Protein AF-A0A844U789-F1 (afdb_monomer_lite)

Radius of gyration: 18.6 Å; chains: 1; bounding box: 37×57×56 Å

Secondary structure (DSSP, 8-state):
---------EEEEETTEEEEE---TTS-SS-------S-HHHHHHH---B-SS-S-TTT-----HHHHHHHH-EEE-S----SHHHHHHHHHHHT--HHHHHHHHTEEEEE--TTTSPTT-EEETTEEEETTEEESEEEEE-STT-EEEEE-GGGGGEEETTEESHHHHHHHHHHHHHHHHTT-TTHHHHHHHHHHHHHHHHHHHTT-HHHHHHHHTT-----GGG-GGGS-TTS--S--

Sequence (240 aa):
MFKVNNFELTTVRFLGKPTIVISSGGLSGGISSNIAGGNFWKGMRQGVIVAGLNHMANHVVGNSIQEMQNKYGYKNNGEVFGSQEELETYINKNIGNVRDIEKALSTDIKLATGDNLPSGYSLVDNKIIGPSGRAGGITAPNGLRSSKIFIAPSLKGDYFEHVGMAKVGIVHEMIHAFHLYKGLSNYNKYTEYAALTYTRAYLKAYGSPKGASFYFQNIRLVPGSFSWRFLPNIINTGLK

pLDDT: mean 75.78, std 25.63, range [24.69, 98.81]

Foldseek 3Di:
DDDDDDFDWDFDDDPNDTDTDRPDPPPPPFPDDDDDPDPPVVVCVQFAPAPLPDDDLPPPPDAGVVNCCPQFVKDFPLAFQPAQVSLQVCCCVAWFRQVVLCVVLVEAEEEDDQPPDDPQWGADSLFIQGSRGTHQKDWADDDQLYIYIYGRRRLQRIDGNPHRRSLLSVLLNSLLSNCSNVVDPPSVPASNLQSLVLSLVVCVVVPRNSNNVSSPVPHDDHPPVSHSVPRPPSTPSVDD

Structure (mmCIF, N/CA/C/O backbone):
data_AF-A0A844U789-F1
#
_entry.id   AF-A0A844U789-F1
#
loop_
_atom_site.group_PDB
_atom_site.id
_atom_site.type_symbol
_atom_site.label_atom_id
_atom_site.label_alt_id
_atom_site.label_comp_id
_atom_site.label_asym_id
_atom_site.label_entity_id
_atom_site.label_seq_id
_atom_site.pdbx_PDB_ins_code
_atom_site.Cartn_x
_atom_site.Cartn_y
_atom_site.Cartn_z
_atom_site.occupancy
_atom_site.B_iso_or_equiv
_atom_site.auth_seq_id
_atom_site.auth_comp_id
_atom_site.auth_asym_id
_atom_site.auth_atom_id
_atom_site.pdbx_PDB_model_num
ATOM 1 N N . MET A 1 1 ? -2.587 -37.265 25.449 1.00 32.59 1 MET A N 1
ATOM 2 C CA . MET A 1 1 ? -2.178 -36.256 26.450 1.00 32.59 1 MET A CA 1
ATOM 3 C C . MET A 1 1 ? -2.013 -34.927 25.721 1.00 32.59 1 MET A C 1
ATOM 5 O O . MET A 1 1 ? -0.999 -34.716 25.073 1.00 32.59 1 MET A O 1
ATOM 9 N N . PHE A 1 2 ? -3.056 -34.094 25.707 1.00 24.69 2 PHE A N 1
ATOM 10 C CA . PHE A 1 2 ? -3.035 -32.787 25.044 1.00 24.69 2 PHE A CA 1
ATOM 11 C C . PHE A 1 2 ? -2.494 -31.741 26.020 1.00 24.69 2 PHE A C 1
ATOM 13 O O . PHE A 1 2 ? -3.030 -31.593 27.115 1.00 24.69 2 PHE A O 1
ATOM 20 N N . LYS A 1 3 ? -1.443 -31.017 25.625 1.00 25.02 3 LYS A N 1
ATOM 21 C CA . LYS A 1 3 ? -1.003 -29.787 26.290 1.00 25.02 3 LYS A CA 1
ATOM 22 C C . LYS A 1 3 ? -1.229 -28.631 25.319 1.00 25.02 3 LYS A C 1
ATOM 24 O O . LYS A 1 3 ? -0.447 -28.410 24.402 1.00 25.02 3 LYS A O 1
ATOM 29 N N . VAL A 1 4 ? -2.350 -27.948 25.516 1.00 34.78 4 VAL A N 1
ATOM 30 C CA . VAL A 1 4 ? -2.556 -26.560 25.094 1.00 34.78 4 VAL A CA 1
ATOM 31 C C . VAL A 1 4 ? -1.876 -25.689 26.151 1.00 34.78 4 VAL A C 1
ATOM 33 O O . VAL A 1 4 ? -1.960 -26.039 27.326 1.00 34.78 4 VAL A O 1
ATOM 36 N N . ASN A 1 5 ? -1.170 -24.629 25.740 1.00 34.03 5 ASN A N 1
ATOM 37 C CA . ASN A 1 5 ? -1.130 -23.303 26.383 1.00 34.03 5 ASN A CA 1
ATOM 38 C C . ASN A 1 5 ? 0.085 -22.503 25.898 1.00 34.03 5 ASN A C 1
ATOM 40 O O . ASN A 1 5 ? 1.209 -22.977 25.992 1.00 34.03 5 ASN A O 1
ATOM 44 N N . ASN A 1 6 ? -0.175 -21.288 25.414 1.00 31.81 6 ASN A N 1
ATOM 45 C CA . ASN A 1 6 ? 0.653 -20.097 25.624 1.00 31.81 6 ASN A CA 1
ATOM 46 C C . ASN A 1 6 ? -0.212 -18.864 25.305 1.00 31.81 6 ASN A C 1
ATOM 48 O O . ASN A 1 6 ? -0.046 -18.201 24.286 1.00 31.81 6 ASN A O 1
ATOM 52 N N . PHE A 1 7 ? -1.185 -18.603 26.178 1.00 30.89 7 PHE A N 1
ATOM 53 C CA . PHE A 1 7 ? -1.814 -17.294 26.333 1.00 30.89 7 PHE A CA 1
ATOM 54 C C . PHE A 1 7 ? -1.764 -16.970 27.825 1.00 30.89 7 PHE A C 1
ATOM 56 O O . PHE A 1 7 ? -2.378 -17.679 28.618 1.00 30.89 7 PHE A O 1
ATOM 63 N N . GLU A 1 8 ? -1.029 -15.929 28.209 1.00 31.72 8 GLU A N 1
ATOM 64 C CA . GLU A 1 8 ? -1.189 -15.322 29.530 1.00 31.72 8 GLU A CA 1
ATOM 65 C C . GLU A 1 8 ? -2.190 -14.171 29.413 1.00 31.72 8 GLU A C 1
ATOM 67 O O . GLU A 1 8 ? -2.020 -13.257 28.604 1.00 31.72 8 GLU A O 1
ATOM 72 N N . LEU A 1 9 ? -3.267 -14.252 30.197 1.00 28.08 9 LEU A N 1
ATOM 73 C CA . LEU A 1 9 ? -4.178 -13.140 30.440 1.00 28.08 9 LEU A CA 1
ATOM 74 C C . LEU A 1 9 ? -3.684 -12.388 31.674 1.00 28.08 9 LEU A C 1
ATOM 76 O O . LEU A 1 9 ? -3.752 -12.918 32.784 1.00 28.08 9 LEU A O 1
ATOM 80 N N . THR A 1 10 ? -3.276 -11.135 31.503 1.00 33.81 10 THR A N 1
ATOM 81 C CA . THR A 1 10 ? -2.974 -10.261 32.640 1.00 33.81 10 THR A CA 1
ATOM 82 C C . THR A 1 10 ? -4.130 -9.291 32.841 1.00 33.81 10 THR A C 1
ATOM 84 O O . THR A 1 10 ? -4.426 -8.447 31.996 1.00 33.81 10 THR A O 1
ATOM 87 N N . THR A 1 11 ? -4.811 -9.419 33.979 1.00 29.86 11 THR A N 1
ATOM 88 C CA . THR A 1 11 ? -5.868 -8.485 34.383 1.00 29.86 11 THR A CA 1
ATOM 89 C C . THR A 1 11 ? -5.217 -7.235 34.966 1.00 29.86 11 THR A C 1
ATOM 91 O O . THR A 1 11 ? -4.567 -7.318 36.007 1.00 29.86 11 THR A O 1
ATOM 94 N N . VAL A 1 12 ? -5.407 -6.072 34.339 1.00 38.50 12 VAL A N 1
ATOM 95 C CA . VAL A 1 12 ? -4.951 -4.784 34.889 1.00 38.50 12 VAL A CA 1
ATOM 96 C C . VAL A 1 12 ? -6.175 -3.950 35.256 1.00 38.50 12 VAL A C 1
ATOM 98 O O . VAL A 1 12 ? -7.102 -3.790 34.462 1.00 38.50 12 VAL A O 1
ATOM 101 N N . ARG A 1 13 ? -6.201 -3.421 36.484 1.00 30.30 13 ARG A N 1
ATOM 102 C CA . ARG A 1 13 ? -7.267 -2.526 36.951 1.00 30.30 13 ARG A CA 1
ATOM 103 C C . ARG A 1 13 ? -6.891 -1.083 36.627 1.00 30.30 13 ARG A C 1
ATOM 105 O O . ARG A 1 13 ? -5.993 -0.535 37.255 1.00 30.30 13 ARG A O 1
ATOM 112 N N . PHE A 1 14 ? -7.611 -0.458 35.699 1.00 29.25 14 PHE A N 1
ATOM 113 C CA . PHE A 1 14 ? -7.606 0.997 35.531 1.00 29.25 14 PHE A CA 1
ATOM 114 C C . PHE A 1 14 ? -8.897 1.556 36.135 1.00 29.25 14 PHE A C 1
ATOM 116 O O . PHE A 1 14 ? -9.993 1.137 35.766 1.00 29.25 14 PHE A O 1
ATOM 123 N N . LEU A 1 15 ? -8.766 2.469 37.104 1.00 36.34 15 LEU A N 1
ATOM 124 C CA . LEU A 1 15 ? -9.888 3.150 37.772 1.00 36.34 15 LEU A CA 1
ATOM 125 C C . LEU A 1 15 ? -10.954 2.197 38.360 1.00 36.34 15 LEU A C 1
ATOM 127 O O . LEU A 1 15 ? -12.154 2.440 38.262 1.00 36.34 15 LEU A O 1
ATOM 131 N N . GLY A 1 16 ? -10.523 1.082 38.961 1.00 35.44 16 GLY A N 1
ATOM 132 C CA . GLY A 1 16 ? -11.409 0.177 39.706 1.00 35.44 16 GLY A CA 1
ATOM 133 C C . GLY A 1 16 ? -12.296 -0.750 38.865 1.00 35.44 16 GLY A C 1
ATOM 134 O O . GLY A 1 16 ? -12.977 -1.595 39.443 1.00 35.44 16 GLY A O 1
ATOM 135 N N . LYS A 1 17 ? -12.253 -0.672 37.527 1.00 27.66 17 LYS A N 1
ATOM 136 C CA . LYS A 1 17 ? -12.938 -1.624 36.636 1.00 27.66 17 LYS A CA 1
ATOM 137 C C . LYS A 1 17 ? -11.956 -2.694 36.133 1.00 27.66 17 LYS A C 1
ATOM 139 O O . LYS A 1 17 ? -10.818 -2.356 35.796 1.00 27.66 17 LYS A O 1
ATOM 144 N N . PRO A 1 18 ? -12.342 -3.984 36.107 1.00 27.22 18 PRO A N 1
ATOM 145 C CA . PRO A 1 18 ? -11.508 -5.027 35.524 1.00 27.22 18 PRO A CA 1
ATOM 146 C C . PRO A 1 18 ? -11.487 -4.865 34.000 1.00 27.22 18 PRO A C 1
ATOM 148 O O . PRO A 1 18 ? -12.490 -5.102 33.331 1.00 27.22 18 PRO A O 1
ATOM 151 N N . THR A 1 19 ? -10.340 -4.456 33.460 1.00 31.36 19 THR A N 1
ATOM 152 C CA . THR A 1 19 ? -10.092 -4.408 32.018 1.00 31.36 19 THR A CA 1
ATOM 153 C C . THR A 1 19 ? -9.265 -5.631 31.635 1.00 31.36 19 THR A C 1
ATOM 155 O O . THR A 1 19 ? -8.186 -5.861 32.185 1.00 31.36 19 THR A O 1
ATOM 158 N N . ILE A 1 20 ? -9.772 -6.433 30.697 1.00 30.67 20 ILE A N 1
ATOM 159 C CA . ILE A 1 20 ? -9.019 -7.546 30.113 1.00 30.67 20 ILE A CA 1
ATOM 160 C C . ILE A 1 20 ? -8.027 -6.948 29.116 1.00 30.67 20 ILE A C 1
ATOM 162 O O . ILE A 1 20 ? -8.423 -6.430 28.073 1.00 30.67 20 ILE A O 1
ATOM 166 N N . VAL A 1 21 ? -6.737 -7.011 29.442 1.00 33.56 21 VAL A N 1
ATOM 167 C CA . VAL A 1 21 ? -5.662 -6.650 28.518 1.00 33.56 21 VAL A CA 1
ATOM 168 C C . VAL A 1 21 ? -5.206 -7.929 27.830 1.00 33.56 21 VAL A C 1
ATOM 170 O O . VAL A 1 21 ? -4.608 -8.807 28.447 1.00 33.56 21 VAL A O 1
ATOM 173 N N . ILE A 1 22 ? -5.493 -8.040 26.535 1.00 32.22 22 ILE A N 1
ATOM 174 C CA . ILE A 1 22 ? -4.890 -9.070 25.690 1.00 32.22 22 ILE A CA 1
ATOM 175 C C . ILE A 1 22 ? -3.490 -8.569 25.334 1.00 32.22 22 ILE A C 1
ATOM 177 O O . ILE A 1 22 ? -3.304 -7.831 24.368 1.00 32.22 22 ILE A O 1
ATOM 181 N N . SER A 1 23 ? -2.491 -8.945 26.131 1.00 35.00 23 SER A N 1
ATOM 182 C CA . SER A 1 23 ? -1.084 -8.761 25.779 1.00 35.00 23 SER A CA 1
ATOM 183 C C . SER A 1 23 ? -0.702 -9.774 24.699 1.00 35.00 23 SER A C 1
ATOM 185 O O . SER A 1 23 ? -0.129 -10.826 24.970 1.00 35.00 23 SER A O 1
ATOM 187 N N . SER A 1 24 ? -1.048 -9.481 23.446 1.00 32.75 24 SER A N 1
ATOM 188 C CA . SER A 1 24 ? -0.493 -10.208 22.308 1.00 32.75 24 SER A CA 1
ATOM 189 C C . SER A 1 24 ? 0.963 -9.777 22.125 1.00 32.75 24 SER A C 1
ATOM 191 O O . SER A 1 24 ? 1.222 -8.603 21.849 1.00 32.75 24 SER A O 1
ATOM 193 N N . GLY A 1 25 ? 1.907 -10.716 22.218 1.00 28.98 25 GLY A N 1
ATOM 194 C CA . GLY A 1 25 ? 3.335 -10.542 21.899 1.00 28.98 25 GLY A CA 1
ATOM 195 C C . GLY A 1 25 ? 3.639 -10.224 20.423 1.00 28.98 25 GLY A C 1
ATOM 196 O O . GLY A 1 25 ? 4.629 -10.693 19.876 1.00 28.98 25 GLY A O 1
ATOM 197 N N . GLY A 1 26 ? 2.776 -9.449 19.760 1.00 29.41 26 GLY A N 1
ATOM 198 C CA . GLY A 1 26 ? 2.937 -8.917 18.407 1.00 29.41 26 GLY A CA 1
ATOM 199 C C . GLY A 1 26 ? 3.021 -7.386 18.345 1.00 29.41 26 GLY A C 1
ATOM 200 O O . GLY A 1 26 ? 3.199 -6.855 17.256 1.00 29.41 26 GLY A O 1
ATOM 201 N N . LEU A 1 27 ? 2.928 -6.685 19.484 1.00 31.02 27 LEU A N 1
ATOM 202 C CA . LEU A 1 27 ? 2.987 -5.214 19.588 1.00 31.02 27 LEU A CA 1
ATOM 203 C C . LEU A 1 27 ? 4.364 -4.662 20.028 1.00 31.02 27 LEU A C 1
ATOM 205 O O . LEU A 1 27 ? 4.521 -3.456 20.184 1.00 31.02 27 LEU A O 1
ATOM 209 N N . SER A 1 28 ? 5.380 -5.508 20.232 1.00 32.16 28 SER A N 1
ATOM 210 C CA . SER A 1 28 ? 6.603 -5.146 20.975 1.00 32.16 28 SER A CA 1
ATOM 211 C C . SER A 1 28 ? 7.896 -5.103 20.145 1.00 32.16 28 SER A C 1
ATOM 213 O O . SER A 1 28 ? 8.958 -5.473 20.636 1.00 32.16 28 SER A O 1
ATOM 215 N N . GLY A 1 29 ? 7.833 -4.649 18.891 1.00 26.84 29 GLY A N 1
ATOM 216 C CA . GLY A 1 29 ? 9.028 -4.425 18.061 1.00 26.84 29 GLY A CA 1
ATOM 217 C C . GLY A 1 29 ? 9.595 -2.997 18.080 1.00 26.84 29 GLY A C 1
ATOM 218 O O . GLY A 1 29 ? 10.626 -2.768 17.462 1.00 26.84 29 GLY A O 1
ATOM 219 N N . GLY A 1 30 ? 8.935 -2.033 18.735 1.00 28.31 30 GLY A N 1
ATOM 220 C CA . GLY A 1 30 ? 9.266 -0.605 18.574 1.00 28.31 30 GLY A CA 1
ATOM 221 C C . GLY A 1 30 ? 9.088 0.271 19.812 1.00 28.31 30 GLY A C 1
ATOM 222 O O . GLY A 1 30 ? 9.029 1.489 19.686 1.00 28.31 30 GLY A O 1
ATOM 223 N N . ILE A 1 31 ? 9.002 -0.319 21.005 1.00 34.78 31 ILE A N 1
ATOM 224 C CA . ILE A 1 31 ? 8.955 0.431 22.266 1.00 34.78 31 ILE A CA 1
ATOM 225 C C . ILE A 1 31 ? 10.327 0.310 22.938 1.00 34.78 31 ILE A C 1
ATOM 227 O O . ILE A 1 31 ? 10.483 -0.485 23.854 1.00 34.78 31 ILE A O 1
ATOM 231 N N . SER A 1 32 ? 11.336 1.032 22.433 1.00 27.16 32 SER A N 1
ATOM 232 C CA . SER A 1 32 ? 12.495 1.497 23.222 1.00 27.16 32 SER A CA 1
ATOM 233 C C . SER A 1 32 ? 13.434 2.389 22.391 1.00 27.16 32 SER A C 1
ATOM 235 O O . SER A 1 32 ? 14.294 1.892 21.669 1.00 27.16 32 SER A O 1
ATOM 237 N N . SER A 1 33 ? 13.290 3.710 22.522 1.00 29.98 33 SER A N 1
ATOM 238 C CA . SER A 1 33 ? 14.418 4.639 22.707 1.00 29.98 33 SER A CA 1
ATOM 239 C C . SER A 1 33 ? 13.879 6.006 23.143 1.00 29.98 33 SER A C 1
ATOM 241 O O . SER A 1 33 ? 13.365 6.809 22.368 1.00 29.98 33 SER A O 1
ATOM 243 N N . ASN A 1 34 ? 13.943 6.237 24.451 1.00 34.81 34 ASN A N 1
ATOM 244 C CA . ASN A 1 34 ? 13.596 7.501 25.081 1.00 34.81 34 ASN A CA 1
ATOM 245 C C . ASN A 1 34 ? 14.489 8.650 24.579 1.00 34.81 34 ASN A C 1
ATOM 247 O O . ASN A 1 34 ? 15.705 8.515 24.518 1.00 34.81 34 ASN A O 1
ATOM 251 N N . ILE A 1 35 ? 13.844 9.796 24.345 1.00 45.16 35 ILE A N 1
ATOM 252 C CA . ILE A 1 35 ? 14.255 11.129 24.813 1.00 45.16 35 ILE A CA 1
ATOM 253 C C . ILE A 1 35 ? 15.701 11.532 24.473 1.00 45.16 35 ILE A C 1
ATOM 255 O O . ILE A 1 35 ? 16.623 11.377 25.267 1.00 45.16 35 ILE A O 1
ATOM 259 N N . ALA A 1 36 ? 15.858 12.232 23.352 1.00 33.03 36 ALA A N 1
ATOM 260 C CA . ALA A 1 36 ? 16.827 13.316 23.252 1.00 33.03 36 ALA A CA 1
ATOM 261 C C . ALA A 1 36 ? 16.049 14.559 22.812 1.00 33.03 36 ALA A C 1
ATOM 263 O O . ALA A 1 36 ? 15.542 14.600 21.694 1.00 33.03 36 ALA A O 1
ATOM 264 N N . GLY A 1 37 ? 15.905 15.544 23.704 1.00 30.22 37 GLY A N 1
ATOM 265 C CA . GLY A 1 37 ? 15.193 16.816 23.496 1.00 30.22 37 GLY A CA 1
ATOM 266 C C . GLY A 1 37 ? 15.837 17.750 22.461 1.00 30.22 37 GLY A C 1
ATOM 267 O O . GLY A 1 37 ? 15.937 18.952 22.681 1.00 30.22 37 GLY A O 1
ATOM 268 N N . GLY A 1 38 ? 16.302 17.200 21.341 1.00 31.83 38 GLY A N 1
ATOM 269 C CA . GLY A 1 38 ? 16.723 17.921 20.152 1.00 31.83 38 GLY A CA 1
ATOM 270 C C . GLY A 1 38 ? 15.565 18.083 19.170 1.00 31.83 38 GLY A C 1
ATOM 271 O O . GLY A 1 38 ? 14.566 17.369 19.206 1.00 31.83 38 GLY A O 1
ATOM 272 N N . ASN A 1 39 ? 15.704 19.046 18.267 1.00 39.25 39 ASN A N 1
ATOM 273 C CA . ASN A 1 39 ? 14.675 19.47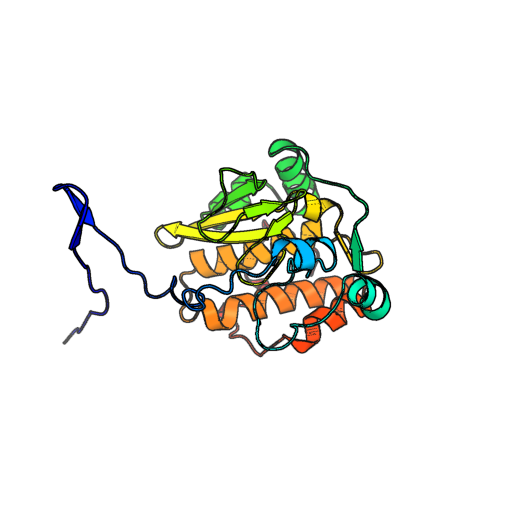4 17.324 1.00 39.25 39 ASN A CA 1
ATOM 274 C C . ASN A 1 39 ? 14.494 18.447 16.177 1.00 39.25 39 ASN A C 1
ATOM 276 O O . ASN A 1 39 ? 14.799 18.731 15.020 1.00 39.25 39 ASN A O 1
ATOM 280 N N . PHE A 1 40 ? 14.013 17.241 16.504 1.00 42.00 40 PHE A N 1
ATOM 281 C CA . PHE A 1 40 ? 13.673 16.144 15.580 1.00 42.00 40 PHE A CA 1
ATOM 282 C C . PHE A 1 40 ? 12.821 16.643 14.401 1.00 42.00 40 PHE A C 1
ATOM 284 O O . PHE A 1 40 ? 13.078 16.331 13.239 1.00 42.00 40 PHE A O 1
ATOM 291 N N . TRP A 1 41 ? 11.892 17.551 14.699 1.00 38.28 41 TRP A N 1
ATOM 292 C CA . TRP A 1 41 ? 11.033 18.247 13.744 1.00 38.28 41 TRP A CA 1
ATOM 293 C C . TRP A 1 41 ? 11.778 19.139 12.738 1.00 38.28 41 TRP A C 1
ATOM 295 O O . TRP A 1 41 ? 11.333 19.285 11.600 1.00 38.28 41 TRP A O 1
ATOM 305 N N . LYS A 1 42 ? 12.931 19.707 13.113 1.00 30.89 42 LYS A N 1
ATOM 306 C CA . LYS A 1 42 ? 13.751 20.560 12.235 1.00 30.89 42 LYS A CA 1
ATOM 307 C C . LYS A 1 42 ? 14.568 19.727 11.237 1.00 30.89 42 LYS A C 1
ATOM 309 O O . LYS A 1 42 ? 14.727 20.146 10.097 1.00 30.89 42 LYS A O 1
ATOM 314 N N . GLY A 1 43 ? 15.007 18.528 11.632 1.00 34.56 43 GLY A N 1
ATOM 315 C CA . GLY A 1 43 ? 15.642 17.552 10.734 1.00 34.56 43 GLY A CA 1
ATOM 316 C C . GLY A 1 43 ? 14.647 16.867 9.790 1.00 34.56 43 GLY A C 1
ATOM 317 O O . GLY A 1 43 ? 14.936 16.686 8.611 1.00 34.56 43 GLY A O 1
ATOM 318 N N . MET A 1 44 ? 13.437 16.572 10.274 1.00 40.78 44 MET A N 1
ATOM 319 C CA . MET A 1 44 ? 12.367 15.935 9.495 1.00 40.78 44 MET A CA 1
ATOM 320 C C . MET A 1 44 ? 11.794 16.837 8.387 1.00 40.78 44 MET A C 1
ATOM 322 O O . MET A 1 44 ? 11.499 16.345 7.299 1.00 40.78 44 MET A O 1
ATOM 326 N N . ARG A 1 45 ? 11.686 18.160 8.620 1.00 34.66 45 ARG A N 1
ATOM 327 C CA . ARG A 1 45 ? 11.285 19.143 7.587 1.00 34.66 45 ARG A CA 1
ATOM 328 C C . ARG A 1 45 ? 12.272 19.222 6.420 1.00 34.66 45 ARG A C 1
ATOM 330 O O . ARG A 1 45 ? 11.851 19.464 5.293 1.00 34.66 45 ARG A O 1
ATOM 337 N N . GLN A 1 46 ? 13.563 19.015 6.683 1.00 28.69 46 GLN A N 1
ATOM 338 C CA . GLN A 1 46 ? 14.618 19.085 5.667 1.00 28.69 46 GLN A CA 1
ATOM 339 C C . GLN A 1 46 ? 14.903 17.719 5.007 1.00 28.69 46 GLN A C 1
ATOM 341 O O . GLN A 1 46 ? 15.406 17.675 3.887 1.00 28.69 46 GLN A O 1
ATOM 346 N N . GLY A 1 47 ? 14.572 16.606 5.674 1.00 34.47 47 GLY A N 1
ATOM 347 C CA . GLY A 1 47 ? 14.894 15.242 5.247 1.00 34.47 47 GLY A CA 1
ATOM 348 C C . GLY A 1 47 ? 13.714 14.286 5.398 1.00 34.47 47 GLY A C 1
ATOM 349 O O . GLY A 1 47 ? 13.672 13.480 6.325 1.00 34.47 47 GLY A O 1
ATOM 350 N N . VAL A 1 48 ? 12.753 14.354 4.473 1.00 33.44 48 VAL A N 1
ATOM 351 C CA . VAL A 1 48 ? 11.640 13.395 4.416 1.00 33.44 48 VAL A CA 1
ATOM 352 C C . VAL A 1 48 ? 12.187 12.017 4.028 1.00 33.44 48 VAL A C 1
ATOM 354 O O . VAL A 1 48 ? 12.438 11.732 2.862 1.00 33.44 48 VAL A O 1
ATOM 357 N N . ILE A 1 49 ? 12.359 11.140 5.011 1.00 46.28 49 ILE A N 1
ATOM 358 C CA . ILE A 1 49 ? 12.580 9.708 4.793 1.00 46.28 49 ILE A CA 1
ATOM 359 C C . ILE A 1 49 ? 11.273 9.149 4.244 1.00 46.28 49 ILE A C 1
ATOM 361 O O . ILE A 1 49 ? 10.324 9.016 5.007 1.00 46.28 49 ILE A O 1
ATOM 365 N N . VAL A 1 50 ? 11.193 8.864 2.941 1.00 38.28 50 VAL A N 1
ATOM 366 C CA . VAL A 1 50 ? 10.057 8.145 2.343 1.00 38.28 50 VAL A CA 1
ATOM 367 C C . VAL A 1 50 ? 10.076 6.734 2.907 1.00 38.28 50 VAL A C 1
ATOM 369 O O . VAL A 1 50 ? 10.974 5.977 2.592 1.00 38.28 50 VAL A O 1
ATOM 372 N N . ALA A 1 51 ? 9.107 6.397 3.745 1.00 42.12 51 ALA A N 1
ATOM 373 C CA . ALA A 1 51 ? 8.896 5.090 4.360 1.00 42.12 51 ALA A CA 1
ATOM 374 C C . ALA A 1 51 ? 7.576 4.426 3.864 1.00 42.12 51 ALA A C 1
ATOM 376 O O . ALA A 1 51 ? 7.010 3.585 4.551 1.00 42.12 51 ALA A O 1
ATOM 377 N N . GLY A 1 52 ? 7.061 4.764 2.662 1.00 37.91 52 GLY A N 1
ATOM 378 C CA . GLY A 1 52 ? 6.051 3.965 1.921 1.00 37.91 52 GLY A CA 1
ATOM 379 C C . GLY A 1 52 ? 6.586 2.604 1.449 1.00 37.91 52 GLY A C 1
ATOM 380 O O . GLY A 1 52 ? 6.452 2.222 0.292 1.00 37.91 52 GLY A O 1
ATOM 381 N N . LEU A 1 53 ? 7.397 2.016 2.327 1.00 49.09 53 LEU A N 1
ATOM 382 C CA . LEU A 1 53 ? 8.848 1.832 2.194 1.00 49.09 53 LEU A CA 1
ATOM 383 C C . LEU A 1 53 ? 9.368 1.555 3.642 1.00 49.09 53 LEU A C 1
ATOM 385 O O . LEU A 1 53 ? 10.384 2.089 4.072 1.00 49.09 53 LEU A O 1
ATOM 389 N N . ASN A 1 54 ? 8.612 0.802 4.456 1.00 41.59 54 ASN A N 1
ATOM 390 C CA . ASN A 1 54 ? 8.900 0.602 5.878 1.00 41.59 54 ASN A CA 1
ATOM 391 C C . ASN A 1 54 ? 8.655 -0.844 6.330 1.00 41.59 54 ASN A C 1
ATOM 393 O O . ASN A 1 54 ? 7.547 -1.147 6.740 1.00 41.59 54 ASN A O 1
ATOM 397 N N . HIS A 1 55 ? 9.709 -1.673 6.357 1.00 44.06 55 HIS A N 1
ATOM 398 C CA . HIS A 1 55 ? 10.121 -2.430 7.557 1.00 44.06 55 HIS A CA 1
ATOM 399 C C . HIS A 1 55 ? 11.352 -3.345 7.334 1.00 44.06 55 HIS A C 1
ATOM 401 O O . HIS A 1 55 ? 11.315 -4.567 7.436 1.00 44.06 55 HIS A O 1
ATOM 407 N N . MET A 1 56 ? 12.520 -2.724 7.159 1.00 34.66 56 MET A N 1
ATOM 408 C CA . MET A 1 56 ? 13.803 -3.242 7.665 1.00 34.66 56 MET A CA 1
ATOM 409 C C . MET A 1 56 ? 14.649 -2.040 8.099 1.00 34.66 56 MET A C 1
ATOM 411 O O . MET A 1 56 ? 15.594 -1.630 7.424 1.00 34.66 56 MET A O 1
ATOM 415 N N . ALA A 1 57 ? 14.293 -1.456 9.244 1.00 38.59 57 ALA A N 1
ATOM 416 C CA . ALA A 1 57 ? 14.910 -0.254 9.815 1.00 38.59 57 ALA A CA 1
ATOM 417 C C . ALA A 1 57 ? 16.401 -0.399 10.214 1.00 38.59 57 ALA A C 1
ATOM 419 O O . ALA A 1 57 ? 16.945 0.497 10.843 1.00 38.59 57 ALA A O 1
ATOM 420 N N . ASN A 1 58 ? 17.086 -1.475 9.806 1.00 36.38 58 ASN A N 1
ATOM 421 C CA . ASN A 1 58 ? 18.518 -1.670 10.055 1.00 36.38 58 ASN A CA 1
ATOM 422 C C . ASN A 1 58 ? 19.417 -1.569 8.809 1.00 36.38 58 ASN A C 1
ATOM 424 O O . ASN A 1 58 ? 20.630 -1.653 8.974 1.00 36.38 58 ASN A O 1
ATOM 428 N N . HIS A 1 59 ? 18.892 -1.386 7.585 1.00 35.84 59 HIS A N 1
ATOM 429 C CA . HIS A 1 59 ? 19.757 -1.372 6.384 1.00 35.84 59 HIS A CA 1
ATOM 430 C C . HIS A 1 59 ? 19.568 -0.214 5.392 1.00 35.84 59 HIS A C 1
ATOM 432 O O . HIS A 1 59 ? 20.423 -0.048 4.528 1.00 35.84 59 HIS A O 1
ATOM 438 N N . VAL A 1 60 ? 18.530 0.625 5.515 1.00 39.38 60 VAL A N 1
ATOM 439 C CA . VAL A 1 60 ? 18.330 1.792 4.620 1.00 39.38 60 VAL A CA 1
ATOM 440 C C . VAL A 1 60 ? 18.007 3.063 5.418 1.00 39.38 60 VAL A C 1
ATOM 442 O O . VAL A 1 60 ? 17.156 3.870 5.055 1.00 39.38 60 VAL A O 1
ATOM 445 N N . VAL A 1 61 ? 18.680 3.243 6.554 1.00 43.03 61 VAL A N 1
ATOM 446 C CA . VAL A 1 61 ? 18.707 4.528 7.262 1.00 43.03 61 VAL A CA 1
ATOM 447 C C . VAL A 1 61 ? 19.772 5.385 6.577 1.00 43.03 61 VAL A C 1
ATOM 449 O O . VAL A 1 61 ? 20.956 5.109 6.739 1.00 43.03 61 VAL A O 1
ATOM 452 N N . GLY A 1 62 ? 19.380 6.389 5.783 1.00 49.53 62 GLY A N 1
ATOM 453 C CA . GLY A 1 62 ? 20.352 7.384 5.301 1.00 49.53 62 GLY A CA 1
ATOM 454 C C . GLY A 1 62 ? 20.019 8.180 4.040 1.00 49.53 62 GLY A C 1
ATOM 455 O O . GLY A 1 62 ? 20.610 9.238 3.846 1.00 49.53 62 GLY A O 1
ATOM 456 N N . ASN A 1 63 ? 19.083 7.737 3.195 1.00 53.22 63 ASN A N 1
ATOM 457 C CA . ASN A 1 63 ? 18.907 8.389 1.892 1.00 53.22 63 ASN A CA 1
ATOM 458 C C . ASN A 1 63 ? 18.056 9.662 2.022 1.00 53.22 63 ASN A C 1
ATOM 460 O O . ASN A 1 63 ? 16.904 9.616 2.459 1.00 53.22 63 ASN A O 1
ATOM 464 N N . SER A 1 64 ? 18.605 10.804 1.607 1.00 64.25 64 SER A N 1
ATOM 465 C CA . SER A 1 64 ? 17.849 12.057 1.495 1.00 64.25 64 SER A CA 1
ATOM 466 C C . SER A 1 64 ? 16.799 11.968 0.375 1.00 64.25 64 SER A C 1
ATOM 468 O O . SER A 1 64 ? 16.911 11.136 -0.527 1.00 64.25 64 SER A O 1
ATOM 470 N N . ILE A 1 65 ? 15.794 12.858 0.367 1.00 68.19 65 ILE A N 1
ATOM 471 C CA . ILE A 1 65 ? 14.861 12.981 -0.777 1.00 68.19 65 ILE A CA 1
ATOM 472 C C . ILE A 1 65 ? 15.619 13.148 -2.096 1.00 68.19 65 ILE A C 1
ATOM 474 O O . ILE A 1 65 ? 15.223 12.579 -3.111 1.00 68.19 65 ILE A O 1
ATOM 478 N N . GLN A 1 66 ? 16.729 13.882 -2.065 1.00 68.62 66 GLN A N 1
ATOM 479 C CA . GLN A 1 66 ? 17.575 14.097 -3.227 1.00 68.62 66 GLN A CA 1
ATOM 480 C C . GLN A 1 66 ? 18.255 12.800 -3.689 1.00 68.62 66 GLN A C 1
ATOM 482 O O . GLN A 1 66 ? 18.297 12.532 -4.887 1.00 68.62 66 GLN A O 1
ATOM 487 N N . GLU A 1 67 ? 18.724 11.946 -2.772 1.00 73.75 67 GLU A N 1
ATOM 488 C CA . GLU A 1 67 ? 19.213 10.613 -3.143 1.00 73.75 67 GLU A CA 1
ATOM 489 C C . GLU A 1 67 ? 18.081 9.743 -3.704 1.00 73.75 67 GLU A C 1
ATOM 491 O O . GLU A 1 67 ? 18.267 9.085 -4.727 1.00 73.75 67 GLU A O 1
ATOM 496 N N . MET A 1 68 ? 16.892 9.781 -3.095 1.00 77.44 68 MET A N 1
ATOM 497 C CA . MET A 1 68 ? 15.727 9.040 -3.584 1.00 77.44 68 MET A CA 1
ATOM 498 C C . MET A 1 68 ? 15.357 9.423 -5.023 1.00 77.44 68 MET A C 1
ATOM 500 O O . MET A 1 68 ? 15.127 8.547 -5.862 1.00 77.44 68 MET A O 1
ATOM 504 N N . GLN A 1 69 ? 15.368 10.720 -5.324 1.00 79.69 69 GLN A N 1
ATOM 505 C CA . GLN A 1 69 ? 15.150 11.262 -6.663 1.00 79.69 69 GLN A CA 1
ATOM 506 C C . GLN A 1 69 ? 16.253 10.836 -7.636 1.00 79.69 69 GLN A C 1
ATOM 508 O O . GLN A 1 69 ? 15.967 10.246 -8.677 1.00 79.69 69 GLN A O 1
ATOM 513 N N . ASN A 1 70 ? 17.518 11.074 -7.284 1.00 83.69 70 ASN A N 1
ATOM 514 C CA . ASN A 1 70 ? 18.645 10.876 -8.196 1.00 83.69 70 ASN A CA 1
ATOM 515 C C . ASN A 1 70 ? 18.923 9.394 -8.483 1.00 83.69 70 ASN A C 1
ATOM 517 O O . ASN A 1 70 ? 19.167 9.006 -9.628 1.00 83.69 70 ASN A O 1
ATOM 521 N N . LYS A 1 71 ? 18.888 8.554 -7.444 1.00 86.25 71 LYS A N 1
ATOM 522 C CA . LYS A 1 71 ? 19.294 7.146 -7.519 1.00 86.25 71 LYS A CA 1
ATOM 523 C C . LYS A 1 71 ? 18.146 6.232 -7.915 1.00 86.25 71 LYS A C 1
ATOM 525 O O . LYS A 1 71 ? 18.329 5.352 -8.753 1.00 86.25 71 LYS A O 1
ATOM 530 N N . TYR A 1 72 ? 16.968 6.456 -7.339 1.00 86.12 72 TYR A N 1
ATOM 531 C CA . TYR A 1 72 ? 15.829 5.553 -7.501 1.00 86.12 72 TYR A CA 1
ATOM 532 C C . TYR A 1 72 ? 14.731 6.124 -8.404 1.00 86.12 72 TYR A C 1
ATOM 534 O O . TYR A 1 72 ? 13.807 5.402 -8.760 1.00 86.12 72 TYR A O 1
ATOM 542 N N . GLY A 1 73 ? 14.837 7.388 -8.830 1.00 87.12 73 GLY A N 1
ATOM 543 C CA . GLY A 1 73 ? 13.824 8.033 -9.665 1.00 87.12 73 GLY A CA 1
ATOM 544 C C . GLY A 1 73 ? 12.531 8.338 -8.911 1.00 87.12 73 GLY A C 1
ATOM 545 O O . GLY A 1 73 ? 11.489 8.508 -9.539 1.00 87.12 73 GLY A O 1
ATOM 546 N N . TYR A 1 74 ? 12.569 8.369 -7.578 1.00 88.62 74 TYR A N 1
ATOM 547 C CA . TYR A 1 74 ? 11.403 8.709 -6.772 1.00 88.62 74 TYR A CA 1
ATOM 548 C C . TYR A 1 74 ? 10.966 10.155 -7.038 1.00 88.62 74 TYR A C 1
ATOM 550 O O . TYR A 1 74 ? 11.798 11.057 -7.087 1.00 88.62 74 TYR A O 1
ATOM 558 N N . LYS A 1 75 ? 9.663 10.403 -7.150 1.00 86.12 75 LYS A N 1
ATOM 559 C CA . LYS A 1 75 ? 9.093 11.754 -7.223 1.00 86.12 75 LYS A CA 1
ATOM 560 C C . LYS A 1 75 ? 7.708 11.779 -6.587 1.00 86.12 75 LYS A C 1
ATOM 562 O O . LYS A 1 75 ? 7.022 10.762 -6.559 1.00 86.12 75 LYS A O 1
ATOM 567 N N . ASN A 1 76 ? 7.296 12.952 -6.115 1.00 86.12 76 ASN A N 1
ATOM 568 C CA . ASN A 1 76 ? 5.920 13.201 -5.704 1.00 86.12 76 ASN A CA 1
ATOM 569 C C . ASN A 1 76 ? 5.370 14.390 -6.501 1.00 86.12 76 ASN A C 1
ATOM 571 O O . ASN A 1 76 ? 6.035 15.423 -6.565 1.00 86.12 76 ASN A O 1
ATOM 575 N N . ASN A 1 77 ? 4.211 14.233 -7.141 1.00 87.62 77 ASN A N 1
ATOM 576 C CA . ASN A 1 77 ? 3.618 15.272 -7.994 1.00 87.62 77 ASN A CA 1
ATOM 577 C C . ASN A 1 77 ? 2.619 16.187 -7.257 1.00 87.62 77 ASN A C 1
ATOM 579 O O . ASN A 1 77 ? 1.996 17.033 -7.890 1.00 87.62 77 ASN A O 1
ATOM 583 N N . GLY A 1 78 ? 2.460 16.023 -5.941 1.00 87.44 78 GLY A N 1
ATOM 584 C CA . GLY A 1 78 ? 1.549 16.806 -5.110 1.00 87.44 78 GLY A CA 1
ATOM 585 C C . GLY A 1 78 ? 0.102 16.313 -5.096 1.00 87.44 78 GLY A C 1
ATOM 586 O O . GLY A 1 78 ? -0.687 16.825 -4.304 1.00 87.44 78 GLY A O 1
ATOM 587 N N . GLU A 1 79 ? -0.267 15.320 -5.911 1.00 92.56 79 GLU A N 1
ATOM 588 C CA . GLU A 1 79 ? -1.613 14.754 -5.859 1.00 92.56 79 GLU A CA 1
ATOM 589 C C . GLU A 1 79 ? -1.868 14.034 -4.534 1.00 92.56 79 GLU A C 1
ATOM 591 O O . GLU A 1 79 ? -1.020 13.304 -4.009 1.00 92.56 79 GLU A O 1
ATOM 596 N N . VAL A 1 80 ? -3.083 14.206 -4.019 1.00 95.31 80 VAL A N 1
ATOM 597 C CA . VAL A 1 80 ? -3.553 13.553 -2.799 1.00 95.31 80 VAL A CA 1
ATOM 598 C C . VAL A 1 80 ? -4.934 12.952 -3.010 1.00 95.31 80 VAL A C 1
ATOM 600 O O . VAL A 1 80 ? -5.705 13.450 -3.830 1.00 95.31 80 VAL A O 1
ATOM 603 N N . PHE A 1 81 ? -5.249 11.896 -2.264 1.00 97.12 81 PHE A N 1
ATOM 604 C CA . PHE A 1 81 ? -6.640 11.505 -2.045 1.00 97.12 81 PHE A CA 1
ATOM 605 C C . PHE A 1 81 ? -7.287 12.526 -1.103 1.00 97.12 81 PHE A C 1
ATOM 607 O O . PHE A 1 81 ? -6.916 12.606 0.065 1.00 97.12 81 PHE A O 1
ATOM 614 N N . GLY A 1 82 ? -8.216 13.330 -1.609 1.00 96.44 82 GLY A N 1
ATOM 615 C CA . GLY A 1 82 ? -8.884 14.388 -0.852 1.00 96.44 82 GLY A CA 1
ATOM 616 C C . GLY A 1 82 ? -9.997 13.885 0.067 1.00 96.44 82 GLY A C 1
ATOM 617 O O . GLY A 1 82 ? -10.359 14.574 1.018 1.00 96.44 82 GLY A O 1
ATOM 618 N N . SER A 1 83 ? -10.539 12.690 -0.185 1.00 98.25 83 SER A N 1
ATOM 619 C CA . SER A 1 83 ? -11.604 12.096 0.627 1.00 98.25 83 SER A CA 1
ATOM 620 C C . SER A 1 83 ? -11.561 10.565 0.633 1.00 98.25 83 SER A C 1
ATOM 622 O O . SER A 1 83 ? -10.935 9.929 -0.219 1.00 98.25 83 SER A O 1
ATOM 624 N N . GLN A 1 84 ? -12.263 9.961 1.599 1.00 98.56 84 GLN A N 1
ATOM 625 C CA . GLN A 1 84 ? -12.483 8.512 1.648 1.00 98.56 84 GLN A CA 1
ATOM 626 C C . GLN A 1 84 ? -13.163 8.002 0.366 1.00 98.56 84 GLN A C 1
ATOM 628 O O . GLN A 1 84 ? -12.756 6.981 -0.177 1.00 98.56 84 GLN A O 1
ATOM 633 N N . GLU A 1 85 ? -14.158 8.730 -0.142 1.00 98.69 85 GLU A N 1
ATOM 634 C CA . GLU A 1 85 ? -14.879 8.381 -1.372 1.00 98.69 85 GLU A CA 1
ATOM 635 C C . GLU A 1 85 ? -13.952 8.365 -2.596 1.00 98.69 85 GLU A C 1
ATOM 637 O O . GLU A 1 85 ? -14.050 7.481 -3.449 1.00 98.69 85 GLU A O 1
ATOM 642 N N . GLU A 1 86 ? -13.006 9.305 -2.675 1.00 98.69 86 GLU A N 1
ATOM 643 C CA . GLU A 1 86 ? -12.019 9.338 -3.753 1.00 98.69 86 GLU A CA 1
ATOM 644 C C . GLU A 1 86 ? -11.070 8.131 -3.693 1.00 98.69 86 GLU A C 1
ATOM 646 O O . GLU A 1 86 ? -10.794 7.505 -4.721 1.00 98.69 86 GLU A O 1
ATOM 651 N N . LEU A 1 87 ? -10.603 7.771 -2.492 1.00 98.75 87 LEU A N 1
ATOM 652 C CA . LEU A 1 87 ? -9.793 6.572 -2.279 1.00 98.75 87 LEU A CA 1
ATOM 653 C C . LEU A 1 87 ? -10.560 5.309 -2.698 1.00 98.75 87 LEU A C 1
ATOM 655 O O . LEU A 1 87 ? -10.037 4.488 -3.451 1.00 98.75 87 LEU A O 1
ATOM 659 N N . GLU A 1 88 ? -11.810 5.163 -2.261 1.00 98.81 88 GLU A N 1
ATOM 660 C CA . GLU A 1 88 ? -12.660 4.024 -2.623 1.00 98.81 88 GLU A CA 1
ATOM 661 C C . GLU A 1 88 ? -12.922 3.968 -4.132 1.00 98.81 88 GLU A C 1
ATOM 663 O O . GLU A 1 88 ? -12.814 2.903 -4.741 1.00 98.81 88 GLU A O 1
ATOM 668 N N . THR A 1 89 ? -13.183 5.112 -4.767 1.00 98.81 89 THR A N 1
ATOM 669 C CA . THR A 1 89 ? -13.338 5.221 -6.225 1.00 98.81 89 THR A CA 1
ATOM 670 C C . THR A 1 89 ? -12.073 4.767 -6.952 1.00 98.81 89 THR A C 1
ATOM 672 O O . THR A 1 89 ? -12.147 4.008 -7.924 1.00 98.81 89 THR A O 1
ATOM 675 N N . TYR A 1 90 ? -10.897 5.173 -6.466 1.00 98.75 90 TYR A N 1
ATOM 676 C CA . TYR A 1 90 ? -9.621 4.720 -7.010 1.00 98.75 90 TYR A CA 1
ATOM 677 C C . TYR A 1 90 ? -9.446 3.203 -6.873 1.00 98.75 90 TYR A C 1
ATOM 679 O O . TYR A 1 90 ? -9.063 2.547 -7.847 1.00 98.75 90 TYR A O 1
ATOM 687 N N . ILE A 1 91 ? -9.737 2.638 -5.698 1.00 98.81 91 ILE A N 1
ATOM 688 C CA . ILE A 1 91 ? -9.628 1.197 -5.428 1.00 98.81 91 ILE A CA 1
ATOM 689 C C . ILE A 1 91 ? -10.569 0.414 -6.347 1.00 98.81 91 ILE A C 1
ATOM 691 O O . ILE A 1 91 ? -10.108 -0.476 -7.063 1.00 98.81 91 ILE A O 1
ATOM 695 N N . ASN A 1 92 ? -11.844 0.807 -6.412 1.00 98.75 92 ASN A N 1
ATOM 696 C CA . ASN A 1 92 ? -12.859 0.186 -7.266 1.00 98.75 92 ASN A CA 1
ATOM 697 C C . ASN A 1 92 ? -12.439 0.163 -8.740 1.00 98.75 92 ASN A C 1
ATOM 699 O O . ASN A 1 92 ? -12.626 -0.841 -9.425 1.00 98.75 92 ASN A O 1
ATOM 703 N N . LYS A 1 93 ? -11.830 1.251 -9.223 1.00 98.56 93 LYS A N 1
ATOM 704 C CA . LYS A 1 93 ? -11.385 1.374 -10.615 1.00 98.56 93 LYS A CA 1
ATOM 705 C C . LYS A 1 93 ? -10.123 0.563 -10.929 1.00 98.56 93 LYS A C 1
ATOM 707 O O . LYS A 1 93 ? -10.010 0.026 -12.027 1.00 98.56 93 LYS A O 1
ATOM 712 N N . ASN A 1 94 ? -9.151 0.518 -10.016 1.00 98.25 94 ASN A N 1
ATOM 713 C CA . ASN A 1 94 ? -7.791 0.051 -10.333 1.00 98.25 94 ASN A CA 1
ATOM 714 C C . ASN A 1 94 ? -7.413 -1.301 -9.707 1.00 98.25 94 ASN A C 1
ATOM 716 O O . ASN A 1 94 ? -6.458 -1.940 -10.167 1.00 98.25 94 ASN A O 1
ATOM 720 N N . ILE A 1 95 ? -8.117 -1.718 -8.653 1.00 98.44 95 ILE A N 1
ATOM 721 C CA . ILE A 1 95 ? -7.763 -2.871 -7.813 1.00 98.44 95 ILE A CA 1
ATOM 722 C C . ILE A 1 95 ? -8.930 -3.857 -7.725 1.00 98.44 95 ILE A C 1
ATOM 724 O O . ILE A 1 95 ? -8.724 -5.042 -7.947 1.00 98.44 95 ILE A O 1
ATOM 728 N N . GLY A 1 96 ? -10.147 -3.403 -7.452 1.00 98.38 96 GLY A N 1
ATOM 729 C CA . GLY A 1 96 ? -11.323 -4.268 -7.334 1.00 98.38 96 GLY A CA 1
ATOM 730 C C . GLY A 1 96 ? -12.364 -3.674 -6.395 1.00 98.38 96 GLY A C 1
ATOM 731 O O . GLY A 1 96 ? -12.118 -2.635 -5.786 1.00 98.38 96 GLY A O 1
ATOM 732 N N . ASN A 1 97 ? -13.526 -4.321 -6.279 1.00 98.62 97 ASN A N 1
ATOM 733 C CA . ASN A 1 97 ? -14.614 -3.819 -5.441 1.00 98.62 97 ASN A CA 1
ATOM 734 C C . ASN A 1 97 ? -14.182 -3.736 -3.967 1.00 98.62 97 ASN A C 1
ATOM 736 O O . ASN A 1 97 ? -13.877 -4.756 -3.350 1.00 98.62 97 ASN A O 1
ATOM 740 N N . VAL A 1 98 ? -14.181 -2.529 -3.398 1.00 98.56 98 VAL A N 1
ATOM 741 C CA . VAL A 1 98 ? -13.657 -2.267 -2.052 1.00 98.56 98 VAL A CA 1
ATOM 742 C C . VAL A 1 98 ? -14.365 -3.093 -0.978 1.00 98.56 98 VAL A C 1
ATOM 744 O O . VAL A 1 98 ? -13.693 -3.673 -0.133 1.00 98.56 98 VAL A O 1
ATOM 747 N N . ARG A 1 99 ? -15.693 -3.250 -1.058 1.00 98.50 99 ARG A N 1
ATOM 748 C CA . ARG A 1 99 ? -16.477 -3.997 -0.059 1.00 98.50 99 ARG A CA 1
ATOM 749 C C . ARG A 1 99 ? -16.182 -5.490 -0.112 1.00 98.50 99 ARG A C 1
ATOM 751 O O . ARG A 1 99 ? -16.074 -6.139 0.927 1.00 98.50 99 ARG A O 1
ATOM 758 N N . ASP A 1 100 ? -16.035 -6.037 -1.315 1.00 98.69 100 ASP A N 1
ATOM 759 C CA . ASP A 1 100 ? -15.678 -7.445 -1.488 1.00 98.69 100 ASP A CA 1
ATOM 760 C C . ASP A 1 100 ? -14.257 -7.714 -0.985 1.00 98.69 100 ASP A C 1
ATOM 762 O O . ASP A 1 100 ? -14.014 -8.737 -0.343 1.00 98.69 100 ASP A O 1
ATOM 766 N N . ILE A 1 101 ? -13.330 -6.781 -1.228 1.00 98.75 101 ILE A N 1
ATOM 767 C CA . ILE A 1 101 ? -11.951 -6.866 -0.737 1.00 98.75 101 ILE A CA 1
ATOM 768 C C . ILE A 1 101 ? -11.915 -6.807 0.793 1.00 98.75 101 ILE A C 1
ATOM 770 O O . ILE A 1 101 ? -11.331 -7.693 1.419 1.00 98.75 101 ILE A O 1
ATOM 774 N N . GLU A 1 102 ? -12.562 -5.810 1.398 1.00 98.62 102 GLU A N 1
ATOM 775 C CA . GLU A 1 102 ? -12.679 -5.655 2.853 1.00 98.62 102 GLU A CA 1
ATOM 776 C C . GLU A 1 102 ? -13.241 -6.924 3.503 1.00 98.62 102 GLU A C 1
ATOM 778 O O . GLU A 1 102 ? -12.662 -7.462 4.450 1.00 98.62 102 GLU A O 1
ATOM 783 N N . LYS A 1 103 ? -14.307 -7.484 2.920 1.00 98.56 103 LYS A N 1
ATOM 784 C CA . LYS A 1 103 ? -14.906 -8.743 3.369 1.00 98.56 103 LYS A CA 1
ATOM 785 C C . LYS A 1 103 ? -13.950 -9.930 3.235 1.00 98.56 103 LYS A C 1
ATOM 787 O O . LYS A 1 103 ? -13.839 -10.727 4.164 1.00 98.56 103 LYS A O 1
ATOM 792 N N . ALA A 1 104 ? -13.272 -10.078 2.098 1.00 98.25 104 ALA A N 1
ATOM 793 C CA . ALA A 1 104 ? -12.393 -11.220 1.837 1.00 98.25 104 ALA A CA 1
ATOM 794 C C . ALA A 1 104 ? -11.123 -11.217 2.698 1.00 98.25 104 ALA A C 1
ATOM 796 O O . ALA A 1 104 ? -10.574 -12.284 2.981 1.00 98.25 104 ALA A O 1
ATOM 797 N N . LEU A 1 105 ? -10.655 -10.032 3.092 1.00 98.00 105 LEU A N 1
ATOM 798 C CA . LEU A 1 105 ? -9.470 -9.846 3.927 1.00 98.00 105 LEU A CA 1
ATOM 799 C C . LEU A 1 105 ? -9.807 -9.602 5.404 1.00 98.00 105 LEU A C 1
ATOM 801 O O . LEU A 1 105 ? -8.893 -9.429 6.205 1.00 98.00 105 LEU A O 1
ATOM 805 N N . SER A 1 106 ? -11.092 -9.578 5.773 1.00 97.81 106 SER A N 1
ATOM 806 C CA . SER A 1 106 ? -11.560 -9.206 7.113 1.00 97.81 106 SER A CA 1
ATOM 807 C C . SER A 1 106 ? -10.922 -7.896 7.608 1.00 97.81 106 SER A C 1
ATOM 809 O O . SER A 1 106 ? -10.355 -7.833 8.706 1.00 97.81 106 SER A O 1
ATOM 811 N N . THR A 1 107 ? -10.982 -6.850 6.782 1.00 97.44 107 THR A N 1
ATOM 812 C CA . THR A 1 107 ? -10.328 -5.566 7.050 1.00 97.44 107 THR A CA 1
ATOM 813 C C . THR A 1 107 ? -11.208 -4.371 6.699 1.00 97.44 107 THR A C 1
ATOM 815 O O . THR A 1 107 ? -12.101 -4.514 5.876 1.00 97.44 107 THR A O 1
ATOM 818 N N . ASP A 1 108 ? -10.920 -3.199 7.273 1.00 97.62 108 ASP A N 1
ATOM 819 C CA . ASP A 1 108 ? -11.443 -1.915 6.788 1.00 97.62 108 ASP A CA 1
ATOM 820 C C . ASP A 1 108 ? -10.322 -1.107 6.121 1.00 97.62 108 ASP A C 1
ATOM 822 O O . ASP A 1 108 ? -9.226 -1.008 6.680 1.00 97.62 108 ASP A O 1
ATOM 826 N N . ILE A 1 109 ? -10.597 -0.472 4.982 1.00 98.44 109 ILE A N 1
ATOM 827 C CA . ILE A 1 109 ? -9.663 0.415 4.281 1.00 98.44 109 ILE A CA 1
ATOM 828 C C . ILE A 1 109 ? -10.078 1.865 4.518 1.00 98.44 109 ILE A C 1
ATOM 830 O O . ILE A 1 109 ? -11.177 2.295 4.165 1.00 98.44 109 ILE A O 1
ATOM 834 N N . LYS A 1 110 ? -9.185 2.650 5.119 1.00 98.38 110 LYS A N 1
ATOM 835 C CA . LYS A 1 110 ? -9.434 4.042 5.495 1.00 98.38 110 LYS A CA 1
ATOM 836 C C . LYS A 1 110 ? -8.385 4.973 4.913 1.00 98.38 110 LYS A C 1
ATOM 838 O O . LYS A 1 110 ? -7.195 4.672 4.913 1.00 98.38 110 LYS A O 1
ATOM 843 N N . LEU A 1 111 ? -8.820 6.145 4.474 1.00 98.50 111 LEU A N 1
ATOM 844 C CA . LEU A 1 111 ? -7.932 7.275 4.270 1.00 98.50 111 LEU A CA 1
ATOM 845 C C . LEU A 1 111 ? -7.425 7.742 5.639 1.00 98.50 111 LEU A C 1
ATOM 847 O O . LEU A 1 111 ? -8.210 7.917 6.574 1.00 98.50 111 LEU A O 1
ATOM 851 N N . ALA A 1 112 ? -6.115 7.920 5.774 1.00 95.44 112 ALA A N 1
ATOM 852 C CA . ALA A 1 112 ? -5.526 8.409 7.010 1.00 95.44 112 ALA A CA 1
ATOM 853 C C . ALA A 1 112 ? -5.914 9.872 7.259 1.00 95.44 112 ALA A C 1
ATOM 855 O O . ALA A 1 112 ? -5.767 10.728 6.385 1.00 95.44 112 ALA A O 1
ATOM 856 N N . THR A 1 113 ? -6.366 10.148 8.477 1.00 94.75 113 THR A N 1
ATOM 857 C CA . THR A 1 113 ? -6.649 11.486 9.000 1.00 94.75 113 THR A CA 1
ATOM 858 C C . THR A 1 113 ? -5.815 11.720 10.261 1.00 94.75 113 THR A C 1
ATOM 860 O O . THR A 1 113 ? -5.159 10.804 10.759 1.00 94.75 113 THR A O 1
ATOM 863 N N . GLY A 1 114 ? -5.822 12.946 10.791 1.00 86.88 114 GLY A N 1
ATOM 864 C CA . GLY A 1 114 ? -5.135 13.247 12.053 1.00 86.88 114 GLY A CA 1
ATOM 865 C C . GLY A 1 114 ? -5.639 12.422 13.245 1.00 86.88 114 GLY A C 1
ATOM 866 O O . GLY A 1 114 ? -4.876 12.182 14.174 1.00 86.88 114 GLY A O 1
ATOM 867 N N . ASP A 1 115 ? -6.880 11.930 13.178 1.00 91.44 115 ASP A N 1
ATOM 868 C CA . ASP A 1 115 ? -7.594 11.385 14.338 1.00 91.44 115 ASP A CA 1
ATOM 869 C C . ASP A 1 115 ? -7.804 9.866 14.292 1.00 91.44 115 ASP A C 1
ATOM 871 O O . ASP A 1 115 ? -8.239 9.274 15.278 1.00 91.44 115 ASP A O 1
ATOM 875 N N . ASN A 1 116 ? -7.547 9.214 13.151 1.00 93.38 116 ASN A N 1
ATOM 876 C CA . ASN A 1 116 ? -7.865 7.793 12.971 1.00 93.38 116 ASN A CA 1
ATOM 877 C C . ASN A 1 116 ? -6.649 6.857 12.994 1.00 93.38 116 ASN A C 1
ATOM 879 O O . ASN A 1 116 ? -6.829 5.640 12.940 1.00 93.38 116 ASN A O 1
ATOM 883 N N . LEU A 1 117 ? -5.434 7.401 13.078 1.00 87.50 117 LEU A N 1
ATOM 884 C CA . LEU A 1 117 ? -4.207 6.614 13.062 1.00 87.50 117 LEU A CA 1
ATOM 885 C C . LEU A 1 117 ? -3.962 5.896 14.404 1.00 87.50 117 LEU A C 1
ATOM 887 O O . LEU A 1 117 ? -4.306 6.413 15.469 1.00 87.50 117 LEU A O 1
ATOM 891 N N . PRO A 1 118 ? -3.346 4.700 14.381 1.00 85.56 118 PRO A N 1
ATOM 892 C CA . PRO A 1 118 ? -2.965 3.989 15.593 1.00 85.56 118 PRO A CA 1
ATOM 893 C C . PRO A 1 118 ? -1.858 4.730 16.356 1.00 85.56 118 PRO A C 1
ATOM 895 O O . PRO A 1 118 ? -1.104 5.528 15.797 1.00 85.56 118 PRO A O 1
ATOM 898 N N . SER A 1 119 ? -1.723 4.413 17.646 1.00 83.81 119 SER A N 1
ATOM 899 C CA . SER A 1 119 ? -0.680 4.991 18.501 1.00 83.81 119 SER A CA 1
ATOM 900 C C . SER A 1 119 ? 0.720 4.807 17.900 1.00 83.81 119 SER A C 1
ATOM 902 O O . SER A 1 119 ? 1.042 3.752 17.353 1.00 83.81 119 SER A O 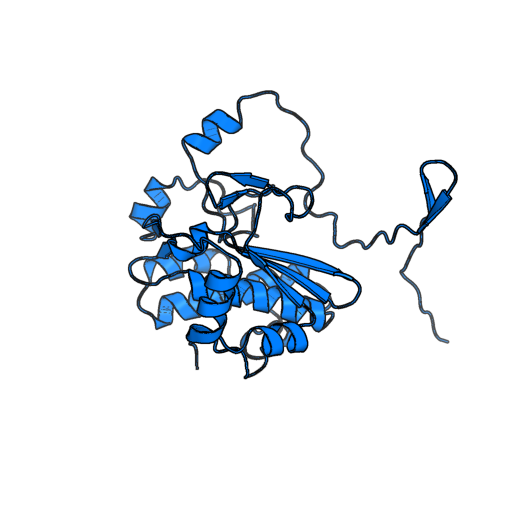1
ATOM 904 N N . GLY A 1 120 ? 1.549 5.848 17.999 1.00 80.44 120 GLY A N 1
ATOM 905 C CA . GLY A 1 120 ? 2.886 5.894 17.400 1.00 80.44 120 GLY A CA 1
ATOM 906 C C . GLY A 1 120 ? 2.920 6.411 15.960 1.00 80.44 120 GLY A C 1
ATOM 907 O O . GLY A 1 120 ? 4.010 6.626 15.434 1.00 80.44 120 GLY A O 1
ATOM 908 N N . TYR A 1 121 ? 1.760 6.657 15.345 1.00 81.75 121 TYR A N 1
ATOM 909 C CA . TYR A 1 121 ? 1.646 7.255 14.020 1.00 81.75 121 TYR A CA 1
ATOM 910 C C . TYR A 1 121 ? 0.954 8.616 14.082 1.00 81.75 121 TYR A C 1
ATOM 912 O O . TYR A 1 121 ? 0.115 8.875 14.941 1.00 81.75 121 TYR A O 1
ATOM 920 N N . SER A 1 122 ? 1.318 9.494 13.154 1.00 86.31 122 SER A N 1
ATOM 921 C CA . SER A 1 122 ? 0.733 10.826 12.997 1.00 86.31 122 SER A CA 1
ATOM 922 C C . SER A 1 122 ? 0.599 11.173 11.520 1.00 86.31 122 SER A C 1
ATOM 924 O O . SER A 1 122 ? 1.303 10.605 10.683 1.00 86.31 122 SER A O 1
ATOM 926 N N . LEU A 1 123 ? -0.299 12.100 11.191 1.00 86.81 123 LEU A N 1
ATOM 927 C CA . LEU A 1 123 ? -0.420 12.634 9.840 1.00 86.81 123 LEU A CA 1
ATOM 928 C C . LEU A 1 123 ? 0.238 14.016 9.778 1.00 86.81 123 LEU A C 1
ATOM 930 O O . LEU A 1 123 ? -0.181 14.935 10.476 1.00 86.81 123 LEU A O 1
ATOM 934 N N . VAL A 1 124 ? 1.258 14.167 8.933 1.00 84.31 124 VAL A N 1
ATOM 935 C CA . VAL A 1 124 ? 1.979 15.432 8.716 1.00 84.31 124 VAL A CA 1
ATOM 936 C C . VAL A 1 124 ? 2.063 15.681 7.217 1.00 84.31 124 VAL A C 1
ATOM 938 O O . VAL A 1 124 ? 2.568 14.833 6.484 1.00 84.31 124 VAL A O 1
ATOM 941 N N . ASP A 1 125 ? 1.556 16.821 6.745 1.00 83.69 125 ASP A N 1
ATOM 942 C CA . ASP A 1 125 ? 1.548 17.196 5.322 1.00 83.69 125 ASP A CA 1
ATOM 943 C C . ASP A 1 125 ? 1.059 16.061 4.403 1.00 83.69 125 ASP A C 1
ATOM 945 O O . ASP A 1 125 ? 1.735 15.687 3.439 1.00 83.69 125 ASP A O 1
ATOM 949 N N . ASN A 1 126 ? -0.098 15.467 4.726 1.00 86.44 126 ASN A N 1
ATOM 950 C CA . ASN A 1 126 ? -0.710 14.364 3.969 1.00 86.44 126 ASN A CA 1
ATOM 951 C C . ASN A 1 126 ? 0.117 13.063 3.931 1.00 86.44 126 ASN A C 1
ATOM 953 O O . ASN A 1 126 ? -0.126 12.176 3.104 1.00 86.44 126 ASN A O 1
ATOM 957 N N . LYS A 1 127 ? 1.102 12.923 4.819 1.00 83.56 127 LYS A N 1
ATOM 958 C CA . LYS A 1 127 ? 1.971 11.750 4.939 1.00 83.56 127 LYS A CA 1
ATOM 959 C C . LYS A 1 127 ? 1.789 11.118 6.311 1.00 83.56 127 LYS A C 1
ATOM 961 O O . LYS A 1 127 ? 1.746 11.826 7.313 1.00 83.56 127 LYS A O 1
ATOM 966 N N . ILE A 1 128 ? 1.727 9.792 6.363 1.00 84.00 128 ILE A N 1
ATOM 967 C CA . ILE A 1 128 ? 1.757 9.072 7.636 1.00 84.00 128 ILE A CA 1
ATOM 968 C C . ILE A 1 128 ? 3.205 9.067 8.114 1.00 84.00 128 ILE A C 1
ATOM 970 O O . ILE A 1 128 ? 4.082 8.649 7.370 1.00 84.00 128 ILE A O 1
ATOM 974 N N . ILE A 1 129 ? 3.475 9.514 9.334 1.00 80.25 129 ILE A N 1
ATOM 975 C CA . ILE A 1 129 ? 4.792 9.459 9.970 1.00 80.25 129 ILE A CA 1
ATOM 976 C C . ILE A 1 129 ? 4.697 8.512 11.161 1.00 80.25 129 ILE A C 1
ATOM 978 O O . ILE A 1 129 ? 3.897 8.743 12.067 1.00 80.25 129 ILE A O 1
ATOM 982 N N . GLY A 1 130 ? 5.497 7.448 11.141 1.00 76.44 130 GLY A N 1
ATOM 983 C CA . GLY A 1 130 ? 5.614 6.477 12.226 1.00 76.44 130 GLY A CA 1
ATOM 984 C C . GLY A 1 130 ? 7.023 6.418 12.821 1.00 76.44 130 GLY A C 1
ATOM 985 O O . GLY A 1 130 ? 7.904 7.180 12.408 1.00 76.44 130 GLY A O 1
ATOM 986 N N . PRO A 1 131 ? 7.285 5.461 13.730 1.00 69.81 131 PRO A N 1
ATOM 987 C CA . PRO A 1 131 ? 8.568 5.335 14.434 1.00 69.81 131 PRO A CA 1
ATOM 988 C C . PRO A 1 131 ? 9.777 5.121 13.512 1.00 69.81 131 PRO A C 1
ATOM 990 O O . PRO A 1 131 ? 10.914 5.369 13.901 1.00 69.81 131 PRO A O 1
ATOM 993 N N . SER A 1 132 ? 9.536 4.657 12.286 1.00 64.62 132 SER A N 1
ATOM 994 C CA . SER A 1 132 ? 10.569 4.327 11.301 1.00 64.62 132 SER A CA 1
ATOM 995 C C . SER A 1 132 ? 10.521 5.217 10.048 1.00 64.62 132 SER A C 1
ATOM 997 O O . SER A 1 132 ? 11.182 4.912 9.060 1.00 64.62 132 SER A O 1
ATOM 999 N N . GLY A 1 133 ? 9.753 6.314 10.069 1.00 71.06 133 GLY A N 1
ATOM 1000 C CA . GLY A 1 133 ? 9.672 7.288 8.972 1.00 71.06 133 GLY A CA 1
ATOM 1001 C C . GLY A 1 133 ? 8.295 7.386 8.303 1.00 71.06 133 GLY A C 1
ATOM 1002 O O . GLY A 1 133 ? 7.273 7.018 8.884 1.00 71.06 133 GLY A O 1
ATOM 1003 N N . ARG A 1 134 ? 8.258 7.941 7.082 1.00 80.62 134 ARG A N 1
ATOM 1004 C CA . ARG A 1 134 ? 7.032 8.304 6.347 1.00 80.62 134 ARG A CA 1
ATOM 1005 C C . ARG A 1 134 ? 6.310 7.139 5.654 1.00 80.62 134 ARG A C 1
ATOM 1007 O O . ARG A 1 134 ? 6.622 6.875 4.508 1.00 80.62 134 ARG A O 1
ATOM 1014 N N . ALA A 1 135 ? 5.286 6.523 6.212 1.00 77.88 135 ALA A N 1
ATOM 1015 C CA . ALA A 1 135 ? 4.518 5.483 5.529 1.00 77.88 135 ALA A CA 1
ATOM 1016 C C . ALA A 1 135 ? 3.588 5.988 4.400 1.00 77.88 135 ALA A C 1
ATOM 1018 O O . ALA A 1 135 ? 3.037 7.089 4.454 1.00 77.88 135 ALA A O 1
ATOM 1019 N N . GLY A 1 136 ? 3.431 5.162 3.361 1.00 83.50 136 GLY A N 1
ATOM 1020 C CA . GLY A 1 136 ? 2.474 5.342 2.259 1.00 83.50 136 GLY A CA 1
ATOM 1021 C C . GLY A 1 136 ? 1.129 4.675 2.562 1.00 83.50 136 GLY A C 1
ATOM 1022 O O . GLY A 1 136 ? 0.078 5.169 2.164 1.00 83.50 136 GLY A O 1
ATOM 1023 N N . GLY A 1 137 ? 1.168 3.610 3.357 1.00 89.00 137 GLY A N 1
ATOM 1024 C CA . GLY A 1 137 ? 0.039 3.025 4.056 1.00 89.00 137 GLY A CA 1
ATOM 1025 C C . GLY A 1 137 ? 0.537 2.293 5.302 1.00 89.00 137 GLY A C 1
ATOM 1026 O O . GLY A 1 137 ? 1.744 2.163 5.498 1.00 89.00 137 GLY A O 1
ATOM 1027 N N . ILE A 1 138 ? -0.383 1.889 6.171 1.00 89.69 138 ILE A N 1
ATOM 1028 C CA . ILE A 1 138 ? -0.101 1.012 7.308 1.00 89.69 138 ILE A CA 1
ATOM 1029 C C . ILE A 1 138 ? -1.233 0.003 7.471 1.00 89.69 138 ILE A C 1
ATOM 1031 O O . ILE A 1 138 ? -2.406 0.343 7.309 1.00 89.69 138 ILE A O 1
ATOM 1035 N N . THR A 1 139 ? -0.891 -1.212 7.886 1.00 90.75 139 THR A N 1
ATOM 1036 C CA . THR A 1 139 ? -1.860 -2.249 8.242 1.00 90.75 139 THR A CA 1
ATOM 1037 C C . THR A 1 139 ? -1.721 -2.606 9.714 1.00 90.75 139 THR A C 1
ATOM 1039 O O . THR A 1 139 ? -0.698 -3.138 10.146 1.00 90.75 139 THR A O 1
ATOM 1042 N N . ALA A 1 140 ? -2.763 -2.329 10.496 1.00 86.62 140 ALA A N 1
ATOM 1043 C CA . ALA A 1 140 ? -2.793 -2.581 11.933 1.00 86.62 140 ALA A CA 1
ATOM 1044 C C . ALA A 1 140 ? -3.803 -3.690 12.278 1.00 86.62 140 ALA A C 1
ATOM 1046 O O . ALA A 1 140 ? -4.916 -3.671 11.751 1.00 86.62 140 ALA A O 1
ATOM 1047 N N . PRO A 1 141 ? -3.479 -4.639 13.176 1.00 85.75 141 PRO A N 1
ATOM 1048 C CA . PRO A 1 141 ? -4.457 -5.599 13.688 1.00 85.75 141 PRO A CA 1
ATOM 1049 C C . PRO A 1 141 ? -5.674 -4.906 14.325 1.00 85.75 141 PRO A C 1
ATOM 1051 O O . PRO A 1 141 ? -5.527 -3.916 15.037 1.00 85.75 141 PRO A O 1
ATOM 1054 N N . ASN A 1 142 ? -6.874 -5.445 14.098 1.00 87.19 142 ASN A N 1
ATOM 1055 C CA . ASN A 1 142 ? -8.140 -4.910 14.617 1.00 87.19 142 ASN A CA 1
ATOM 1056 C C . ASN A 1 142 ? -9.043 -6.038 15.142 1.00 87.19 142 ASN A C 1
ATOM 1058 O O . ASN A 1 142 ? -10.206 -6.167 14.756 1.00 87.19 142 ASN A O 1
ATOM 1062 N N . GLY A 1 143 ? -8.473 -6.901 15.983 1.00 82.94 143 GLY A N 1
ATOM 1063 C CA . GLY A 1 143 ? -9.128 -8.099 16.507 1.00 82.94 143 GLY A CA 1
ATOM 1064 C C . GLY A 1 143 ? -8.505 -9.397 15.995 1.00 82.94 143 GLY A C 1
ATOM 1065 O O . GLY A 1 143 ? -7.390 -9.421 15.467 1.00 82.94 143 GLY A O 1
ATOM 1066 N N . LEU A 1 144 ? -9.208 -10.508 16.219 1.00 86.69 144 LEU A N 1
ATOM 1067 C CA . LEU A 1 144 ? -8.740 -11.828 15.813 1.00 86.69 144 LEU A CA 1
ATOM 1068 C C . LEU A 1 144 ? -8.846 -11.978 14.293 1.00 86.69 144 LEU A C 1
ATOM 1070 O O . LEU A 1 144 ? -9.950 -11.974 13.757 1.00 86.69 144 LEU A O 1
ATOM 1074 N N . ARG A 1 145 ? -7.705 -12.196 13.624 1.00 90.44 145 ARG A N 1
ATOM 1075 C CA . ARG A 1 145 ? -7.631 -12.404 12.164 1.00 90.44 145 ARG A CA 1
ATOM 1076 C C . ARG A 1 145 ? -8.294 -11.275 11.363 1.00 90.44 145 ARG A C 1
ATOM 1078 O O . ARG A 1 145 ? -8.875 -11.514 10.311 1.00 90.44 145 ARG A O 1
ATOM 1085 N N . SER A 1 146 ? -8.190 -10.052 11.864 1.00 90.56 146 SER A N 1
ATOM 1086 C CA . SER A 1 146 ? -8.753 -8.858 11.245 1.00 90.56 146 SER A CA 1
ATOM 1087 C C . SER A 1 146 ? -7.786 -7.686 11.351 1.00 90.56 146 SER A C 1
ATOM 1089 O O . SER A 1 146 ? -6.913 -7.651 12.226 1.00 90.56 146 SER A O 1
ATOM 1091 N N . SER A 1 147 ? -7.943 -6.705 10.468 1.00 91.19 147 SER A N 1
ATOM 1092 C CA . SER A 1 147 ? -7.060 -5.537 10.406 1.00 91.19 147 SER A CA 1
ATOM 1093 C C . SER A 1 147 ? -7.781 -4.256 9.997 1.00 91.19 147 SER A C 1
ATOM 1095 O O . SER A 1 147 ? -8.919 -4.274 9.538 1.00 91.19 147 SER A O 1
ATOM 1097 N N . LYS A 1 148 ? -7.095 -3.126 10.116 1.00 95.31 148 LYS A N 1
ATOM 1098 C CA . LYS A 1 148 ? -7.426 -1.875 9.437 1.00 95.31 148 LYS A CA 1
ATOM 1099 C C . LYS A 1 148 ? -6.236 -1.445 8.598 1.00 95.31 148 LYS A C 1
ATOM 1101 O O . LYS A 1 148 ? -5.110 -1.436 9.095 1.00 95.31 148 LYS A O 1
ATOM 1106 N N . ILE A 1 149 ? -6.503 -1.095 7.350 1.00 96.44 149 ILE A N 1
ATOM 1107 C CA . ILE A 1 149 ? -5.544 -0.504 6.428 1.00 96.44 149 ILE A CA 1
ATOM 1108 C C . ILE A 1 149 ? -5.779 1.003 6.428 1.00 96.44 149 ILE A C 1
ATOM 1110 O O . ILE A 1 149 ? -6.892 1.454 6.171 1.00 96.44 149 ILE A O 1
ATOM 1114 N N . PHE A 1 150 ? -4.734 1.783 6.678 1.00 97.38 150 PHE A N 1
ATOM 1115 C CA . PHE A 1 150 ? -4.767 3.237 6.572 1.00 97.38 150 PHE A CA 1
ATOM 1116 C C . PHE A 1 150 ? -3.869 3.677 5.425 1.00 97.38 150 PHE A C 1
ATOM 1118 O O . PHE A 1 150 ? -2.688 3.346 5.408 1.00 97.38 150 PHE A O 1
ATOM 1125 N N . ILE A 1 151 ? -4.413 4.430 4.477 1.00 97.69 151 ILE A N 1
ATOM 1126 C CA . ILE A 1 151 ? -3.695 4.908 3.294 1.00 97.69 151 ILE A CA 1
ATOM 1127 C C . ILE A 1 151 ? -3.343 6.381 3.476 1.00 97.69 151 ILE A C 1
ATOM 1129 O O . ILE A 1 151 ? -4.214 7.197 3.777 1.00 97.69 151 ILE A O 1
ATOM 1133 N N . ALA A 1 152 ? -2.073 6.742 3.287 1.00 94.25 152 ALA A N 1
ATOM 1134 C CA . ALA A 1 152 ? -1.654 8.137 3.328 1.00 94.25 152 ALA A CA 1
ATOM 1135 C C . ALA A 1 152 ? -2.255 8.898 2.131 1.00 94.25 152 ALA A C 1
ATOM 1137 O O . ALA A 1 152 ? -2.118 8.425 0.999 1.00 94.25 152 ALA A O 1
ATOM 1138 N N . PRO A 1 153 ? -2.837 10.098 2.318 1.00 97.25 153 PRO A N 1
ATOM 1139 C CA . PRO A 1 153 ? -3.377 10.867 1.199 1.00 97.25 153 PRO A CA 1
ATOM 1140 C C . PRO A 1 153 ? -2.343 11.125 0.091 1.00 97.25 153 PRO A C 1
ATOM 1142 O O . PRO A 1 153 ? -2.659 10.974 -1.086 1.00 97.25 153 PRO A O 1
ATOM 1145 N N . SER A 1 154 ? -1.087 11.417 0.456 1.00 92.06 154 SER A N 1
ATOM 1146 C CA . SER A 1 154 ? 0.025 11.668 -0.481 1.00 92.06 154 SER A CA 1
ATOM 1147 C C . SER A 1 154 ? 0.473 10.466 -1.312 1.00 92.06 154 SER A C 1
ATOM 1149 O O . SER A 1 154 ? 1.221 10.662 -2.271 1.00 92.06 154 SER A O 1
ATOM 1151 N N . LEU A 1 155 ? 0.024 9.246 -0.992 1.00 93.62 155 LEU A N 1
ATOM 1152 C CA . LEU A 1 155 ? 0.366 8.055 -1.772 1.00 93.62 155 LEU A CA 1
ATOM 1153 C C . LEU A 1 155 ? -0.123 8.181 -3.226 1.00 93.62 155 LEU A C 1
ATOM 1155 O O . LEU A 1 155 ? 0.518 7.655 -4.135 1.00 93.62 155 LEU A O 1
ATOM 1159 N N . LYS A 1 156 ? -1.227 8.911 -3.457 1.00 95.31 156 LYS A N 1
ATOM 1160 C CA . LYS A 1 156 ? -1.759 9.187 -4.800 1.00 95.31 156 LYS A CA 1
ATOM 1161 C C . LYS A 1 156 ? -0.701 9.793 -5.722 1.00 95.31 156 LYS A C 1
ATOM 1163 O O . LYS A 1 156 ? -0.583 9.389 -6.875 1.00 95.31 156 LYS A O 1
ATOM 1168 N N . GLY A 1 157 ? 0.068 10.735 -5.185 1.00 89.75 157 GLY A N 1
ATOM 1169 C CA . GLY A 1 157 ? 1.072 11.478 -5.921 1.00 89.75 157 GLY A CA 1
ATOM 1170 C C . GLY A 1 157 ? 2.468 10.874 -5.903 1.00 89.75 157 GLY A C 1
ATOM 1171 O O . GLY A 1 157 ? 3.363 11.497 -6.463 1.00 89.75 157 GLY A O 1
ATOM 1172 N N . ASP A 1 158 ? 2.695 9.720 -5.270 1.00 88.50 158 ASP A N 1
ATOM 1173 C CA . ASP A 1 158 ? 4.010 9.070 -5.227 1.00 88.50 158 ASP A CA 1
ATOM 1174 C C . ASP A 1 158 ? 4.293 8.273 -6.506 1.00 88.50 158 ASP A C 1
ATOM 1176 O O . ASP A 1 158 ? 3.457 7.505 -6.984 1.00 88.50 158 ASP A O 1
ATOM 1180 N N . TYR A 1 159 ? 5.513 8.397 -7.026 1.00 91.56 159 TYR A N 1
ATOM 1181 C CA . TYR A 1 159 ? 5.980 7.675 -8.206 1.00 91.56 159 TYR A CA 1
ATOM 1182 C C . TYR A 1 159 ? 7.418 7.197 -8.024 1.00 91.56 159 TYR A C 1
ATOM 1184 O O . TYR A 1 159 ? 8.244 7.886 -7.422 1.00 91.56 159 TYR A O 1
ATOM 1192 N N . PHE A 1 160 ? 7.738 6.069 -8.652 1.00 88.81 160 PHE A N 1
ATOM 1193 C CA . PHE A 1 160 ? 9.104 5.733 -9.042 1.00 88.81 160 PHE A CA 1
ATOM 1194 C C . PHE A 1 160 ? 9.200 5.785 -10.565 1.00 88.81 160 PHE A C 1
ATOM 1196 O O . PHE A 1 160 ? 8.472 5.096 -11.277 1.00 88.81 160 PHE A O 1
ATOM 1203 N N . GLU A 1 161 ? 10.083 6.643 -11.068 1.00 91.69 161 GLU A N 1
ATOM 1204 C CA . GLU A 1 161 ? 10.248 6.946 -12.487 1.00 91.69 161 GLU A CA 1
ATOM 1205 C C . GLU A 1 161 ? 8.921 7.405 -13.118 1.00 91.69 161 GLU A C 1
ATOM 1207 O O . GLU A 1 161 ? 8.531 8.564 -12.962 1.00 91.69 161 GLU A O 1
ATOM 1212 N N . HIS A 1 162 ? 8.213 6.523 -13.819 1.00 95.31 162 HIS A N 1
ATOM 1213 C CA . HIS A 1 162 ? 6.900 6.791 -14.415 1.00 95.31 162 HIS A CA 1
ATOM 1214 C C . HIS A 1 162 ? 5.775 5.934 -13.814 1.00 95.31 162 HIS A C 1
ATOM 1216 O O . HIS A 1 162 ? 4.616 6.099 -14.186 1.00 95.31 162 HIS A O 1
ATOM 1222 N N . VAL A 1 163 ? 6.091 5.042 -12.873 1.00 95.81 163 VAL A N 1
ATOM 1223 C CA . VAL A 1 163 ? 5.129 4.130 -12.252 1.00 95.81 163 VAL A CA 1
ATOM 1224 C C . VAL A 1 163 ? 4.548 4.776 -10.999 1.00 95.81 163 VAL A C 1
ATOM 1226 O O . VAL A 1 163 ? 5.278 5.080 -10.056 1.00 95.81 163 VAL A O 1
ATOM 1229 N N . GLY A 1 164 ? 3.231 4.988 -10.998 1.00 94.62 164 GLY A N 1
ATOM 1230 C CA . GLY A 1 164 ? 2.497 5.498 -9.840 1.00 94.62 164 GLY A CA 1
ATOM 1231 C C . GLY A 1 164 ? 2.381 4.456 -8.729 1.00 94.62 164 GLY A C 1
ATOM 1232 O O . GLY A 1 164 ? 2.114 3.280 -8.986 1.00 94.62 164 GLY A O 1
ATOM 1233 N N . MET A 1 165 ? 2.555 4.896 -7.485 1.00 94.31 165 MET A N 1
ATOM 1234 C CA . MET A 1 165 ? 2.652 4.019 -6.317 1.00 94.31 165 MET A CA 1
ATOM 1235 C C . MET A 1 165 ? 1.334 3.795 -5.586 1.00 94.31 165 MET A C 1
ATOM 1237 O O . MET A 1 165 ? 1.286 2.924 -4.727 1.00 94.31 165 MET A O 1
ATOM 1241 N N . ALA A 1 166 ? 0.250 4.486 -5.943 1.00 95.81 166 ALA A N 1
ATOM 1242 C CA . ALA A 1 166 ? -1.057 4.312 -5.308 1.00 95.81 166 ALA A CA 1
ATOM 1243 C C . ALA A 1 166 ? -1.560 2.862 -5.322 1.00 95.81 166 ALA A C 1
ATOM 1245 O O . ALA A 1 166 ? -1.748 2.262 -4.265 1.00 95.81 166 ALA A O 1
ATOM 1246 N N . LYS A 1 167 ? -1.697 2.250 -6.504 1.00 97.31 167 LYS A N 1
ATOM 1247 C CA . LYS A 1 167 ? -2.076 0.834 -6.620 1.00 97.31 167 LYS A CA 1
ATOM 1248 C C . LYS A 1 167 ? -1.089 -0.085 -5.900 1.00 97.31 167 LYS A C 1
ATOM 1250 O O . LYS A 1 167 ? -1.501 -1.013 -5.211 1.00 97.31 167 LYS A O 1
ATOM 1255 N N . VAL A 1 168 ? 0.208 0.168 -6.062 1.00 96.19 168 VAL A N 1
ATOM 1256 C CA . VAL A 1 168 ? 1.268 -0.687 -5.513 1.00 96.19 168 VAL A CA 1
ATOM 1257 C C . VAL A 1 168 ? 1.254 -0.663 -3.986 1.00 96.19 168 VAL A C 1
ATOM 1259 O O . VAL A 1 168 ? 1.230 -1.720 -3.369 1.00 96.19 168 VAL A O 1
ATOM 1262 N N . GLY A 1 169 ? 1.197 0.522 -3.380 1.00 95.00 169 GLY A N 1
ATOM 1263 C CA . GLY A 1 169 ? 1.142 0.703 -1.933 1.00 95.00 169 GLY A CA 1
ATOM 1264 C C . GLY A 1 169 ? -0.144 0.151 -1.326 1.00 95.00 169 GLY A C 1
ATOM 1265 O O . GLY A 1 169 ? -0.090 -0.544 -0.322 1.00 95.00 169 GLY A O 1
ATOM 1266 N N . ILE A 1 170 ? -1.299 0.354 -1.965 1.00 98.06 170 ILE A N 1
ATOM 1267 C CA . ILE A 1 170 ? -2.563 -0.196 -1.453 1.00 98.06 170 ILE A CA 1
ATOM 1268 C C . ILE A 1 170 ? -2.547 -1.734 -1.475 1.00 98.06 170 ILE A C 1
ATOM 1270 O O . ILE A 1 170 ? -2.910 -2.366 -0.486 1.00 98.06 170 ILE A O 1
ATOM 1274 N N . VAL A 1 171 ? -2.097 -2.357 -2.571 1.00 98.19 171 VAL A N 1
ATOM 1275 C CA . VAL A 1 171 ? -2.003 -3.828 -2.638 1.00 98.19 171 VAL A CA 1
ATOM 1276 C C . VAL A 1 171 ? -0.925 -4.362 -1.689 1.00 98.19 171 VAL A C 1
ATOM 1278 O O . VAL A 1 171 ? -1.107 -5.431 -1.113 1.00 98.19 171 VAL A O 1
ATOM 12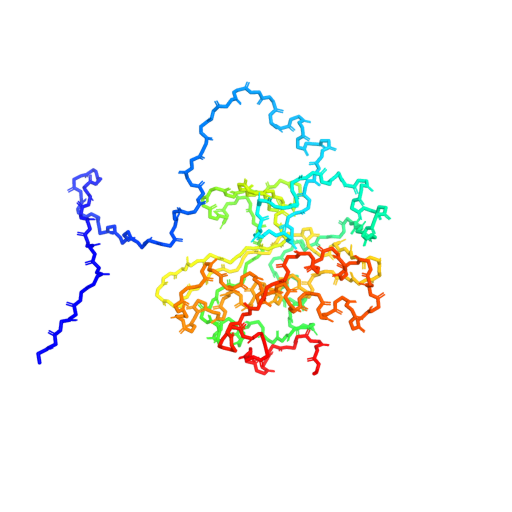81 N N . HIS A 1 172 ? 0.164 -3.620 -1.472 1.00 96.94 172 HIS A N 1
ATOM 1282 C CA . HIS A 1 172 ? 1.168 -3.942 -0.458 1.00 96.94 172 HIS A CA 1
ATOM 1283 C C . HIS A 1 172 ? 0.525 -4.068 0.933 1.00 96.94 172 HIS A C 1
ATOM 1285 O O . HIS A 1 172 ? 0.669 -5.106 1.577 1.00 96.94 172 HIS A O 1
ATOM 1291 N N . GLU A 1 173 ? -0.297 -3.100 1.344 1.00 97.50 173 GLU A N 1
ATOM 1292 C CA . GLU A 1 173 ? -1.058 -3.191 2.598 1.00 97.50 173 GLU A CA 1
ATOM 1293 C C . GLU A 1 173 ? -2.074 -4.350 2.606 1.00 97.50 173 GLU A C 1
ATOM 1295 O O . GLU A 1 173 ? -2.226 -5.059 3.602 1.00 97.50 173 GLU A O 1
ATOM 1300 N N . MET A 1 174 ? -2.724 -4.639 1.475 1.00 98.00 174 MET A N 1
ATOM 1301 C CA . MET A 1 174 ? -3.625 -5.797 1.365 1.00 98.00 174 MET A CA 1
ATOM 1302 C C . MET A 1 174 ? -2.905 -7.138 1.577 1.00 98.00 174 MET A C 1
ATOM 1304 O O . MET A 1 174 ? -3.511 -8.077 2.092 1.00 98.00 174 MET A O 1
ATOM 1308 N N . ILE A 1 175 ? -1.618 -7.244 1.229 1.00 96.44 175 ILE A N 1
ATOM 1309 C CA . ILE A 1 175 ? -0.799 -8.438 1.499 1.00 96.44 175 ILE A CA 1
ATOM 1310 C C . ILE A 1 175 ? -0.606 -8.620 3.010 1.00 96.44 175 ILE A C 1
ATOM 1312 O O . ILE A 1 175 ? -0.758 -9.732 3.520 1.00 96.44 175 ILE A O 1
ATOM 1316 N N . HIS A 1 176 ? -0.347 -7.537 3.747 1.00 94.31 176 HIS A N 1
ATOM 1317 C CA . HIS A 1 176 ? -0.294 -7.572 5.211 1.00 94.31 176 HIS A CA 1
ATOM 1318 C C . HIS A 1 176 ? -1.631 -8.011 5.817 1.00 94.31 176 HIS A C 1
ATOM 1320 O O . HIS A 1 176 ? -1.664 -8.938 6.633 1.00 94.31 176 HIS A O 1
ATOM 1326 N N . ALA A 1 177 ? -2.740 -7.414 5.369 1.00 94.31 177 ALA A N 1
ATOM 1327 C CA . ALA A 1 177 ? -4.080 -7.769 5.836 1.00 94.31 177 ALA A CA 1
ATOM 1328 C C . ALA A 1 177 ? -4.411 -9.241 5.551 1.00 94.31 177 ALA A C 1
ATOM 1330 O O . ALA A 1 177 ? -4.889 -9.960 6.427 1.00 94.31 177 ALA A O 1
ATOM 1331 N N . PHE A 1 178 ? -4.061 -9.734 4.362 1.00 97.62 178 PHE A N 1
ATOM 1332 C CA . PHE A 1 178 ? -4.223 -11.136 3.993 1.00 97.62 178 PHE A CA 1
ATOM 1333 C C . PHE A 1 178 ? -3.459 -12.084 4.927 1.00 97.62 178 PHE A C 1
ATOM 1335 O O . PHE A 1 178 ? -4.021 -13.078 5.395 1.00 97.62 178 PHE A O 1
ATOM 1342 N N . HIS A 1 179 ? -2.196 -11.788 5.241 1.00 93.56 179 HIS A N 1
ATOM 1343 C CA . HIS A 1 179 ? -1.408 -12.623 6.149 1.00 93.56 179 HIS A CA 1
ATOM 1344 C C . HIS A 1 179 ? -1.948 -12.611 7.588 1.00 93.56 179 HIS A C 1
ATOM 1346 O O . HIS A 1 179 ? -1.940 -13.661 8.243 1.00 93.56 179 HIS A O 1
ATOM 1352 N N . LEU A 1 180 ? -2.450 -11.464 8.066 1.00 90.44 180 LEU A N 1
ATOM 1353 C CA . LEU A 1 180 ? -3.140 -11.357 9.358 1.00 90.44 180 LEU A CA 1
ATOM 1354 C C . LEU A 1 180 ? -4.426 -12.187 9.372 1.00 90.44 180 LEU A C 1
ATOM 1356 O O . LEU A 1 180 ? -4.631 -12.981 10.292 1.00 90.44 180 LEU A O 1
ATOM 1360 N N . TYR A 1 181 ? -5.253 -12.069 8.332 1.00 94.94 181 TYR A N 1
ATOM 1361 C CA . TYR A 1 181 ? -6.491 -12.833 8.178 1.00 94.94 181 TYR A CA 1
ATOM 1362 C C . TYR A 1 181 ? -6.247 -14.346 8.158 1.00 94.94 181 TYR A C 1
ATOM 1364 O O . TYR A 1 181 ? -6.924 -15.120 8.839 1.00 94.94 181 TYR A O 1
ATOM 1372 N N . LYS A 1 182 ? -5.210 -14.788 7.442 1.00 95.00 182 LYS A N 1
ATOM 1373 C CA . LYS A 1 182 ? -4.784 -16.193 7.434 1.00 95.00 182 LYS A CA 1
ATOM 1374 C C . LYS A 1 182 ? -4.251 -16.675 8.787 1.00 95.00 182 LYS A C 1
ATOM 1376 O O . LYS A 1 182 ? -4.150 -17.885 8.990 1.00 95.00 182 LYS A O 1
ATOM 1381 N N . GLY A 1 183 ? -3.914 -15.768 9.705 1.00 89.94 183 GLY A N 1
ATOM 1382 C CA . GLY A 1 183 ? -3.321 -16.101 10.997 1.00 89.94 183 GLY A CA 1
ATOM 1383 C C . GLY A 1 183 ? -1.960 -16.779 10.851 1.00 89.94 183 GLY A C 1
ATOM 1384 O O . GLY A 1 183 ? -1.673 -17.734 11.573 1.00 89.94 183 GLY A O 1
ATOM 1385 N N . LEU A 1 184 ? -1.146 -16.343 9.881 1.00 88.19 184 LEU A N 1
ATOM 1386 C CA . LEU A 1 184 ? 0.140 -16.980 9.606 1.00 88.19 184 LEU A CA 1
ATOM 1387 C C . LEU A 1 184 ? 1.110 -16.788 10.778 1.00 88.19 184 LEU A C 1
ATOM 1389 O O . LEU A 1 184 ? 1.405 -15.669 11.202 1.00 88.19 184 LEU A O 1
ATOM 1393 N N . SER A 1 185 ? 1.667 -17.896 11.271 1.00 84.50 185 SER A N 1
ATOM 1394 C CA . SER A 1 185 ? 2.755 -17.867 12.252 1.00 84.50 185 SER A CA 1
ATOM 1395 C C . SER A 1 185 ? 3.966 -17.112 11.698 1.00 84.50 185 SER A C 1
ATOM 1397 O O . SER A 1 185 ? 4.256 -17.213 10.505 1.00 84.50 185 SER A O 1
ATOM 1399 N N . ASN A 1 186 ? 4.722 -16.429 12.562 1.00 84.06 186 ASN A N 1
ATOM 1400 C CA . ASN A 1 186 ? 5.878 -15.613 12.169 1.00 84.06 186 ASN A CA 1
ATOM 1401 C C . ASN A 1 186 ? 5.526 -14.448 11.223 1.00 84.06 186 ASN A C 1
ATOM 1403 O O . ASN A 1 186 ? 6.372 -14.034 10.431 1.00 84.06 186 ASN A O 1
ATOM 1407 N N . TYR A 1 187 ? 4.305 -13.903 11.321 1.00 80.38 187 TYR A N 1
ATOM 1408 C CA . TYR A 1 187 ? 3.842 -12.734 10.562 1.00 80.38 187 TYR A CA 1
ATOM 1409 C C . TYR A 1 187 ? 4.905 -11.625 10.480 1.00 80.38 187 TYR A C 1
ATOM 1411 O O . TYR A 1 187 ? 5.379 -11.319 9.387 1.00 80.38 187 TYR A O 1
ATOM 1419 N N . ASN A 1 188 ? 5.384 -11.143 11.635 1.00 78.62 188 ASN A N 1
ATOM 1420 C CA . ASN A 1 188 ? 6.393 -10.077 11.739 1.00 78.62 188 ASN A CA 1
ATOM 1421 C C . ASN A 1 188 ? 7.728 -10.403 11.046 1.00 78.62 188 ASN A C 1
ATOM 1423 O O . ASN A 1 188 ? 8.492 -9.499 10.730 1.00 78.62 188 ASN A O 1
ATOM 1427 N N . LYS A 1 189 ? 8.034 -11.686 10.817 1.00 81.19 189 LYS A N 1
ATOM 1428 C CA . LYS A 1 189 ? 9.280 -12.113 10.172 1.00 81.19 189 LYS A CA 1
ATOM 1429 C C . LYS A 1 189 ? 9.186 -12.101 8.649 1.00 81.19 189 LYS A C 1
ATOM 1431 O O . LYS A 1 189 ? 10.204 -11.877 8.008 1.00 81.19 189 LYS A O 1
ATOM 1436 N N . TYR A 1 190 ? 8.025 -12.407 8.069 1.00 85.25 190 TYR A N 1
ATOM 1437 C CA . TYR A 1 190 ? 7.925 -12.712 6.633 1.00 85.25 190 TYR A CA 1
ATOM 1438 C C . TYR A 1 190 ? 7.010 -11.784 5.840 1.00 85.25 190 TYR A C 1
ATOM 1440 O O . TYR A 1 190 ? 7.207 -11.652 4.633 1.00 85.25 190 TYR A O 1
ATOM 1448 N N . THR A 1 191 ? 6.030 -11.145 6.482 1.00 87.12 191 THR A N 1
ATOM 1449 C CA . THR A 1 191 ? 5.002 -10.376 5.767 1.00 87.12 191 THR A CA 1
ATOM 1450 C C . THR A 1 191 ? 5.583 -9.232 4.944 1.00 87.12 191 THR A C 1
ATOM 1452 O O . THR A 1 191 ? 5.193 -9.058 3.795 1.00 87.12 191 THR A O 1
ATOM 1455 N N . GLU A 1 192 ? 6.562 -8.514 5.494 1.00 84.31 192 GLU A N 1
ATOM 1456 C CA . GLU A 1 192 ? 7.196 -7.389 4.813 1.00 84.31 192 GLU A CA 1
ATOM 1457 C C . GLU A 1 192 ? 7.942 -7.865 3.571 1.00 84.31 192 GLU A C 1
ATOM 1459 O O . GLU A 1 192 ? 7.713 -7.380 2.472 1.00 84.31 192 GLU A O 1
ATOM 1464 N N . TYR A 1 193 ? 8.778 -8.897 3.707 1.00 87.31 193 TYR A N 1
ATOM 1465 C CA . TYR A 1 193 ? 9.515 -9.457 2.575 1.00 87.31 193 TYR A CA 1
ATOM 1466 C C . TYR A 1 193 ? 8.585 -9.917 1.456 1.00 87.31 193 TYR A C 1
ATOM 1468 O O . TYR A 1 193 ? 8.872 -9.690 0.282 1.00 87.31 193 TYR A O 1
ATOM 1476 N N . ALA A 1 194 ? 7.452 -10.522 1.806 1.00 89.44 194 ALA A N 1
ATOM 1477 C CA . ALA A 1 194 ? 6.443 -10.903 0.836 1.00 89.44 194 ALA A CA 1
ATOM 1478 C C . ALA A 1 194 ? 5.837 -9.689 0.121 1.00 89.44 194 ALA A C 1
ATOM 1480 O O . ALA A 1 194 ? 5.811 -9.666 -1.113 1.00 89.44 194 ALA A O 1
ATOM 1481 N N . ALA A 1 195 ? 5.416 -8.667 0.862 1.00 89.50 195 ALA A N 1
ATOM 1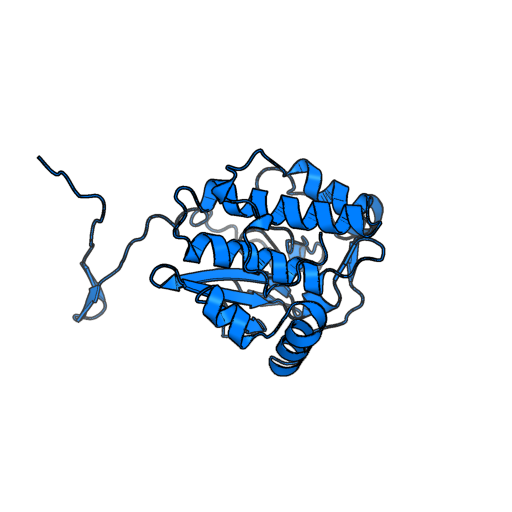482 C CA . ALA A 1 195 ? 4.857 -7.444 0.298 1.00 89.50 195 ALA A CA 1
ATOM 1483 C C . ALA A 1 195 ? 5.889 -6.681 -0.566 1.00 89.50 195 ALA A C 1
ATOM 1485 O O . ALA A 1 195 ? 5.572 -6.207 -1.658 1.00 89.50 195 ALA A O 1
ATOM 1486 N N . LEU A 1 196 ? 7.163 -6.675 -0.166 1.00 89.56 196 LEU A N 1
ATOM 1487 C CA . LEU A 1 196 ? 8.285 -6.132 -0.936 1.00 89.56 196 LEU A CA 1
ATOM 1488 C C . LEU A 1 196 ? 8.559 -6.910 -2.229 1.00 89.56 196 LEU A C 1
ATOM 1490 O O . LEU A 1 196 ? 8.894 -6.307 -3.253 1.00 89.56 196 LEU A O 1
ATOM 1494 N N . THR A 1 197 ? 8.399 -8.239 -2.223 1.00 92.38 197 THR A N 1
ATOM 1495 C CA . THR A 1 197 ? 8.548 -9.031 -3.456 1.00 92.38 197 THR A CA 1
ATOM 1496 C C . THR A 1 197 ? 7.493 -8.663 -4.495 1.00 92.38 197 THR A C 1
ATOM 1498 O O . THR A 1 197 ? 7.829 -8.592 -5.678 1.00 92.38 197 THR A O 1
ATOM 1501 N N . TYR A 1 198 ? 6.257 -8.374 -4.067 1.00 93.94 198 TYR A N 1
ATOM 1502 C CA . TYR A 1 198 ? 5.202 -7.846 -4.934 1.00 93.94 198 TYR A CA 1
ATOM 1503 C C . TYR A 1 198 ? 5.582 -6.469 -5.479 1.00 93.94 198 TYR A C 1
ATOM 1505 O O . TYR A 1 198 ? 5.645 -6.297 -6.696 1.00 93.94 198 TYR A O 1
ATOM 1513 N N . THR A 1 199 ? 5.916 -5.520 -4.598 1.00 93.50 199 THR A N 1
ATOM 1514 C CA . THR A 1 199 ? 6.270 -4.145 -4.982 1.00 93.50 199 THR A CA 1
ATOM 1515 C C . THR A 1 199 ? 7.396 -4.122 -6.014 1.00 93.50 199 THR A C 1
ATOM 1517 O O . THR A 1 199 ? 7.291 -3.466 -7.053 1.00 93.50 199 THR A O 1
ATOM 1520 N N . ARG A 1 200 ? 8.460 -4.902 -5.789 1.00 92.06 200 ARG A N 1
ATOM 1521 C CA . ARG A 1 200 ? 9.560 -5.020 -6.750 1.00 92.06 200 ARG A CA 1
ATOM 1522 C C . ARG A 1 200 ? 9.121 -5.663 -8.061 1.00 92.06 200 ARG A C 1
ATOM 1524 O O . ARG A 1 200 ? 9.542 -5.201 -9.121 1.00 92.06 200 ARG A O 1
ATOM 1531 N N . ALA A 1 201 ? 8.356 -6.755 -8.004 1.00 94.69 201 ALA A N 1
ATOM 1532 C CA . ALA A 1 201 ? 7.883 -7.435 -9.206 1.00 94.69 201 ALA A CA 1
ATOM 1533 C C . ALA A 1 201 ? 7.036 -6.490 -10.067 1.00 94.69 201 ALA A C 1
ATOM 1535 O O . ALA A 1 201 ? 7.242 -6.439 -11.278 1.00 94.69 201 ALA A O 1
ATOM 1536 N N . TYR A 1 202 ? 6.182 -5.683 -9.432 1.00 96.38 202 TYR A N 1
ATOM 1537 C CA . TYR A 1 202 ? 5.379 -4.659 -10.087 1.00 96.38 202 TYR A CA 1
ATOM 1538 C C . TYR A 1 202 ? 6.262 -3.616 -10.766 1.00 96.38 202 TYR A C 1
ATOM 1540 O O . TYR A 1 202 ? 6.204 -3.450 -11.980 1.00 96.38 202 TYR A O 1
ATOM 1548 N N . LEU A 1 203 ? 7.151 -2.965 -10.015 1.00 94.38 203 LEU A N 1
ATOM 1549 C CA . LEU A 1 203 ? 8.029 -1.929 -10.565 1.00 94.38 203 LEU A CA 1
ATOM 1550 C C . LEU A 1 203 ? 8.878 -2.450 -11.728 1.00 94.38 203 LEU A C 1
ATOM 1552 O O . LEU A 1 203 ? 9.002 -1.777 -12.746 1.00 94.38 203 LEU A O 1
ATOM 1556 N N . LYS A 1 204 ? 9.401 -3.678 -11.628 1.00 95.06 204 LYS A N 1
ATOM 1557 C CA . LYS A 1 204 ? 10.162 -4.298 -12.717 1.00 95.06 204 LYS A CA 1
ATOM 1558 C C . LYS A 1 204 ? 9.291 -4.564 -13.950 1.00 95.06 204 LYS A C 1
ATOM 1560 O O . LYS A 1 204 ? 9.734 -4.283 -15.060 1.00 95.06 204 LYS A O 1
ATOM 1565 N N . ALA A 1 205 ? 8.089 -5.111 -13.767 1.00 97.00 205 ALA A N 1
ATOM 1566 C CA . ALA A 1 205 ? 7.176 -5.429 -14.866 1.00 97.00 205 ALA A CA 1
ATOM 1567 C C . ALA A 1 205 ? 6.689 -4.175 -15.60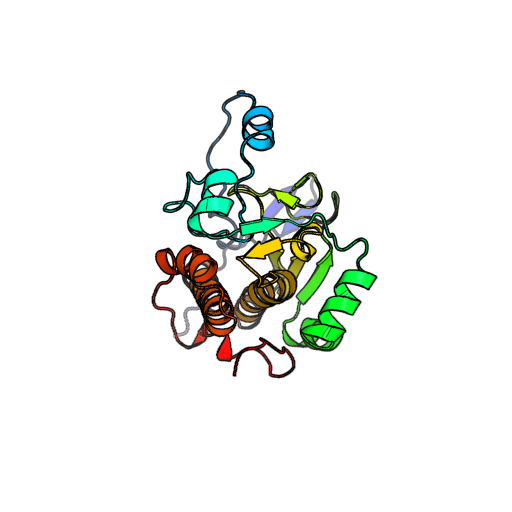6 1.00 97.00 205 ALA A C 1
ATOM 1569 O O . ALA A 1 205 ? 6.498 -4.213 -16.817 1.00 97.00 205 ALA A O 1
ATOM 1570 N N . TYR A 1 206 ? 6.545 -3.062 -14.886 1.00 96.88 206 TYR A N 1
ATOM 1571 C CA . TYR A 1 206 ? 6.076 -1.784 -15.416 1.00 96.88 206 TYR A CA 1
ATOM 1572 C C . TYR A 1 206 ? 7.213 -0.802 -15.737 1.00 96.88 206 TYR A C 1
ATOM 1574 O O . TYR A 1 206 ? 6.989 0.398 -15.789 1.00 96.88 206 TYR A O 1
ATOM 1582 N N . GLY A 1 207 ? 8.437 -1.291 -15.960 1.00 96.31 207 GLY A N 1
ATOM 1583 C CA . GLY A 1 207 ? 9.512 -0.468 -16.521 1.00 96.31 207 GLY A CA 1
ATOM 1584 C C . GLY A 1 207 ? 10.149 0.539 -15.561 1.00 96.31 207 GLY A C 1
ATOM 1585 O O . GLY A 1 207 ? 10.805 1.465 -16.028 1.00 96.31 207 GLY A O 1
ATOM 1586 N N . SER A 1 208 ? 10.022 0.357 -14.243 1.00 94.69 208 SER A N 1
ATOM 1587 C CA . SER A 1 208 ? 10.753 1.136 -13.235 1.00 94.69 208 SER A CA 1
ATOM 1588 C C . SER A 1 208 ? 11.892 0.324 -12.588 1.00 94.69 208 SER A C 1
ATOM 1590 O O . SER A 1 208 ? 11.779 -0.135 -11.444 1.00 94.69 208 SER A O 1
ATOM 1592 N N . PRO A 1 209 ? 13.013 0.081 -13.295 1.00 93.62 209 PRO A N 1
ATOM 1593 C CA . PRO A 1 209 ? 14.129 -0.694 -12.762 1.00 93.62 209 PRO A CA 1
ATOM 1594 C C . PRO A 1 209 ? 14.846 0.009 -11.601 1.00 93.62 209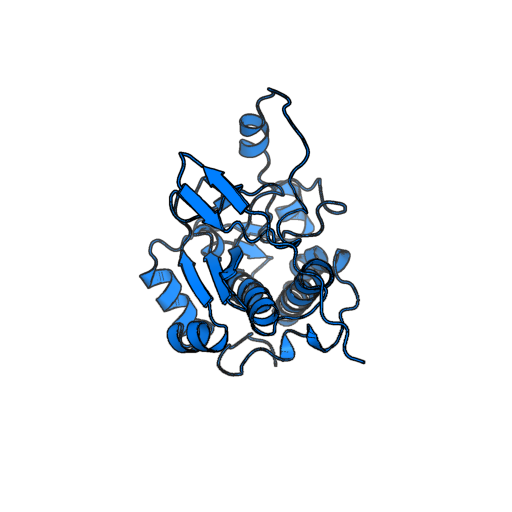 PRO A C 1
ATOM 1596 O O . PRO A 1 209 ? 15.358 -0.680 -10.714 1.00 93.62 209 PRO A O 1
ATOM 1599 N N . LYS A 1 210 ? 14.877 1.352 -11.565 1.00 90.50 210 LYS A N 1
ATOM 1600 C CA . LYS A 1 210 ? 15.488 2.095 -10.451 1.00 90.50 210 LYS A CA 1
ATOM 1601 C C . LYS A 1 210 ? 14.615 2.016 -9.202 1.00 90.50 210 LYS A C 1
ATOM 1603 O O . LYS A 1 210 ? 15.129 1.754 -8.118 1.00 90.50 210 LYS A O 1
ATOM 1608 N N . GLY A 1 211 ? 13.297 2.123 -9.359 1.00 87.06 211 GLY A N 1
ATOM 1609 C CA . GLY A 1 211 ? 12.357 1.834 -8.276 1.00 87.06 211 GLY A CA 1
ATOM 1610 C C . GLY A 1 211 ? 12.463 0.382 -7.804 1.00 87.06 211 GLY A C 1
ATOM 1611 O O . GLY A 1 211 ? 12.535 0.107 -6.613 1.00 87.06 211 GLY A O 1
ATOM 1612 N N . ALA A 1 212 ? 12.553 -0.581 -8.722 1.00 90.12 212 ALA A N 1
ATOM 1613 C CA . ALA A 1 212 ? 12.698 -1.990 -8.361 1.00 90.12 212 ALA A CA 1
ATOM 1614 C C . ALA A 1 212 ? 14.009 -2.288 -7.601 1.00 90.12 212 ALA A C 1
ATOM 1616 O O . ALA A 1 212 ? 14.027 -3.168 -6.734 1.00 90.12 212 ALA A O 1
ATOM 1617 N N . SER A 1 213 ? 15.105 -1.583 -7.909 1.00 88.12 213 SER A N 1
ATOM 1618 C CA . SER A 1 213 ? 16.391 -1.756 -7.219 1.00 88.12 213 SER A CA 1
ATOM 1619 C C . SER A 1 213 ? 16.358 -1.234 -5.784 1.00 88.12 213 SER A C 1
ATOM 1621 O O . SER A 1 213 ? 16.952 -1.870 -4.911 1.00 88.12 213 SER A O 1
ATOM 1623 N N . PHE A 1 214 ? 15.586 -0.170 -5.528 1.00 83.00 214 PHE A N 1
ATOM 1624 C CA . PHE A 1 214 ? 15.324 0.340 -4.184 1.00 83.00 214 PHE A CA 1
ATOM 1625 C C . PHE A 1 214 ? 14.832 -0.781 -3.249 1.00 83.00 214 PHE A C 1
ATOM 1627 O O . PHE A 1 214 ? 15.343 -0.972 -2.147 1.00 83.00 214 PHE A O 1
ATOM 1634 N N . TYR A 1 215 ? 13.878 -1.585 -3.722 1.00 79.69 215 TYR A N 1
ATOM 1635 C CA . TYR A 1 215 ? 13.279 -2.659 -2.929 1.00 79.69 215 TYR A CA 1
ATOM 1636 C C . TYR A 1 215 ? 14.065 -3.979 -2.967 1.00 79.69 215 TYR A C 1
ATOM 1638 O O . TYR A 1 215 ? 13.860 -4.837 -2.111 1.00 79.69 215 TYR A O 1
ATOM 1646 N N . PHE A 1 216 ? 14.981 -4.168 -3.924 1.00 77.25 216 PHE A N 1
ATOM 1647 C CA . PHE A 1 216 ? 15.736 -5.419 -4.076 1.00 77.25 216 PHE A CA 1
ATOM 1648 C C . PHE A 1 216 ? 16.631 -5.736 -2.878 1.00 77.25 216 PHE A C 1
ATOM 1650 O O . PHE A 1 216 ? 16.704 -6.893 -2.472 1.00 77.25 216 PHE A O 1
ATOM 1657 N N . GLN A 1 217 ? 17.267 -4.716 -2.296 1.00 66.88 217 GLN A N 1
ATOM 1658 C CA . GLN A 1 217 ? 18.215 -4.877 -1.185 1.00 66.88 217 GLN A CA 1
ATOM 1659 C C . GLN A 1 217 ? 17.579 -5.505 0.065 1.00 66.88 217 GLN A C 1
ATOM 1661 O O . GLN A 1 217 ? 18.282 -6.037 0.918 1.00 66.88 217 GLN A O 1
ATOM 1666 N N . ASN A 1 218 ? 16.248 -5.480 0.147 1.00 66.81 218 ASN A N 1
ATOM 1667 C CA . ASN A 1 218 ? 15.490 -5.899 1.315 1.00 66.81 218 ASN A CA 1
ATOM 1668 C C . ASN A 1 218 ? 14.703 -7.196 1.091 1.00 66.81 218 ASN A C 1
ATOM 1670 O O . ASN A 1 218 ? 13.984 -7.618 1.988 1.00 66.81 218 ASN A O 1
ATOM 1674 N N . ILE A 1 219 ? 14.811 -7.854 -0.069 1.00 72.75 219 ILE A N 1
ATOM 1675 C CA . ILE A 1 219 ? 14.076 -9.101 -0.322 1.00 72.75 219 ILE A CA 1
ATOM 1676 C C . ILE A 1 219 ? 14.820 -10.293 0.271 1.00 72.75 219 ILE A C 1
ATOM 1678 O O . ILE A 1 219 ? 15.991 -10.531 -0.015 1.00 72.75 219 ILE A O 1
ATOM 1682 N N . ARG A 1 220 ? 14.093 -11.094 1.053 1.00 80.38 220 ARG A N 1
ATOM 1683 C CA . ARG A 1 220 ? 14.543 -12.389 1.570 1.00 80.38 220 ARG A CA 1
ATOM 1684 C C . ARG A 1 220 ? 13.622 -13.502 1.089 1.00 80.38 220 ARG A C 1
ATOM 1686 O O . ARG A 1 220 ? 12.495 -13.249 0.667 1.00 80.38 220 ARG A O 1
ATOM 1693 N N . LEU A 1 221 ? 14.101 -14.742 1.175 1.00 85.19 221 LEU A N 1
ATOM 1694 C CA . LEU A 1 221 ? 13.259 -15.912 0.945 1.00 85.19 221 LEU A CA 1
ATOM 1695 C C . LEU A 1 221 ? 12.117 -15.931 1.966 1.00 85.19 221 LEU A C 1
ATOM 1697 O O . LEU A 1 221 ? 12.346 -15.843 3.175 1.00 85.19 221 LEU A O 1
ATOM 1701 N N . VAL A 1 222 ? 10.894 -16.062 1.460 1.00 87.44 222 VAL A N 1
ATOM 1702 C CA . VAL A 1 222 ? 9.677 -16.199 2.261 1.00 87.44 222 VAL A CA 1
ATOM 1703 C C . VAL A 1 222 ? 9.059 -17.576 2.031 1.00 87.44 222 VAL A C 1
ATOM 1705 O O . VAL A 1 222 ? 9.135 -18.093 0.913 1.00 87.44 222 VAL A O 1
ATOM 1708 N N . PRO A 1 223 ? 8.438 -18.190 3.054 1.00 92.94 223 PRO A N 1
ATOM 1709 C CA . PRO A 1 223 ? 7.647 -19.397 2.857 1.00 92.94 223 PRO A CA 1
ATOM 1710 C C . PRO A 1 223 ? 6.549 -19.168 1.816 1.00 92.94 223 PRO A C 1
ATOM 1712 O O . PRO A 1 223 ? 5.963 -18.087 1.761 1.00 92.94 223 PRO A O 1
ATOM 1715 N N . GLY A 1 224 ? 6.216 -20.202 1.040 1.00 93.38 224 GLY A N 1
ATOM 1716 C CA . GLY A 1 224 ? 5.172 -20.111 0.014 1.00 93.38 224 GLY A CA 1
ATOM 1717 C C . GLY A 1 224 ? 3.831 -19.608 0.558 1.00 93.38 224 GLY A C 1
ATOM 1718 O O . GLY A 1 224 ? 3.156 -18.845 -0.119 1.00 93.38 224 GLY A O 1
ATOM 1719 N N . SER A 1 225 ? 3.486 -19.928 1.810 1.00 93.75 225 SER A N 1
ATOM 1720 C CA . SER A 1 225 ? 2.262 -19.449 2.471 1.00 93.75 225 SER A CA 1
ATOM 1721 C C . SER A 1 225 ? 2.154 -17.923 2.599 1.00 93.75 225 SER A C 1
ATOM 1723 O O . SER A 1 225 ? 1.042 -17.425 2.737 1.00 93.75 225 SER A O 1
ATOM 1725 N N . PHE A 1 226 ? 3.274 -17.195 2.527 1.00 94.62 226 PHE A N 1
ATOM 1726 C CA . PHE A 1 226 ? 3.329 -15.729 2.506 1.00 94.62 226 PHE A CA 1
ATOM 1727 C C . PHE A 1 226 ? 3.346 -15.154 1.080 1.00 94.62 226 PHE A C 1
ATOM 1729 O O . PHE A 1 226 ? 3.538 -13.959 0.890 1.00 94.62 226 PHE A O 1
ATOM 1736 N N . SER A 1 227 ? 3.214 -15.972 0.034 1.00 95.12 227 SER A N 1
ATOM 1737 C CA . SER A 1 227 ? 3.226 -15.446 -1.328 1.00 95.12 227 SER A CA 1
ATOM 1738 C C . SER A 1 227 ? 1.992 -14.582 -1.584 1.00 95.12 227 SER A C 1
ATOM 1740 O O . SER A 1 227 ? 0.857 -15.042 -1.464 1.00 95.12 227 SER A O 1
ATOM 1742 N N . TRP A 1 228 ? 2.218 -13.357 -2.058 1.00 93.69 228 TRP A N 1
ATOM 1743 C CA . TRP A 1 228 ? 1.167 -12.452 -2.529 1.00 93.69 228 TRP A CA 1
ATOM 1744 C C . TRP A 1 228 ? 0.350 -13.023 -3.696 1.00 93.69 228 TRP A C 1
ATOM 1746 O O . TRP A 1 228 ? -0.751 -12.554 -3.963 1.00 93.69 228 TRP A O 1
ATOM 1756 N N . ARG A 1 229 ? 0.848 -14.066 -4.374 1.00 95.12 229 ARG A N 1
ATOM 1757 C CA . ARG A 1 229 ? 0.111 -14.789 -5.423 1.00 95.12 229 ARG A CA 1
ATOM 1758 C C . ARG A 1 229 ? -1.117 -15.537 -4.896 1.00 95.12 229 ARG A C 1
ATOM 1760 O O . ARG A 1 229 ? -1.941 -15.960 -5.694 1.00 95.12 229 ARG A O 1
ATOM 1767 N N . PHE A 1 230 ? -1.236 -15.705 -3.577 1.00 96.00 230 PHE A N 1
ATOM 1768 C CA . PHE A 1 230 ? -2.410 -16.296 -2.931 1.00 96.00 230 PHE A CA 1
ATOM 1769 C C . PHE A 1 230 ? -3.463 -15.269 -2.502 1.00 96.00 230 PHE A C 1
ATOM 1771 O O . PHE A 1 230 ? -4.440 -15.651 -1.852 1.00 96.00 230 PHE A O 1
ATOM 1778 N N . LEU A 1 231 ? -3.286 -13.987 -2.847 1.00 96.75 231 LEU A N 1
ATOM 1779 C CA . LEU A 1 231 ? -4.340 -12.994 -2.670 1.00 96.75 231 LEU A CA 1
ATOM 1780 C C . LEU A 1 231 ? -5.628 -13.444 -3.385 1.00 96.75 231 LEU A C 1
ATOM 1782 O O . LEU A 1 231 ? -5.553 -14.030 -4.467 1.00 96.75 231 LEU A O 1
ATOM 1786 N N . PRO A 1 232 ? -6.813 -13.169 -2.810 1.00 97.12 232 PRO A N 1
ATOM 1787 C CA . PRO A 1 232 ? -8.083 -13.426 -3.478 1.00 97.12 232 PRO A CA 1
ATOM 1788 C C . PRO A 1 232 ? -8.130 -12.830 -4.893 1.00 97.12 232 PRO A C 1
ATOM 1790 O O . PRO A 1 232 ? -7.790 -11.665 -5.079 1.00 97.12 232 PRO A O 1
ATOM 1793 N N . ASN A 1 233 ? -8.637 -13.589 -5.872 1.00 96.25 233 ASN A N 1
ATOM 1794 C CA . ASN A 1 233 ? -8.701 -13.178 -7.288 1.00 96.25 233 ASN A CA 1
ATOM 1795 C C . ASN A 1 233 ? -9.533 -11.906 -7.548 1.00 96.25 233 ASN A C 1
ATOM 1797 O O . ASN A 1 233 ? -9.451 -11.330 -8.629 1.00 96.25 233 ASN A O 1
ATOM 1801 N N . ILE A 1 234 ? -10.328 -11.466 -6.570 1.00 97.25 234 ILE A N 1
ATOM 1802 C CA . ILE A 1 234 ? -11.030 -10.176 -6.603 1.00 97.25 234 ILE A CA 1
ATOM 1803 C C . ILE A 1 234 ? -10.075 -8.970 -6.508 1.00 97.25 234 ILE A C 1
ATOM 1805 O O . ILE A 1 234 ? -10.479 -7.855 -6.823 1.00 97.25 234 ILE A O 1
ATOM 1809 N N . ILE A 1 235 ? -8.821 -9.180 -6.084 1.00 98.12 235 ILE A N 1
ATOM 1810 C CA . ILE A 1 235 ? -7.775 -8.158 -6.001 1.00 98.12 235 ILE A CA 1
ATOM 1811 C C . ILE A 1 235 ? -6.918 -8.230 -7.266 1.00 98.12 235 ILE A C 1
ATOM 1813 O O . ILE A 1 235 ? -6.073 -9.109 -7.436 1.00 98.12 235 ILE A O 1
ATOM 1817 N N . ASN A 1 236 ? -7.093 -7.254 -8.149 1.00 98.06 236 ASN A N 1
ATOM 1818 C CA . ASN A 1 236 ? -6.242 -7.048 -9.309 1.00 98.06 236 ASN A CA 1
ATOM 1819 C C . ASN A 1 236 ? -4.890 -6.467 -8.872 1.00 98.06 236 ASN A C 1
ATOM 1821 O O . ASN A 1 236 ? -4.714 -5.252 -8.764 1.00 98.06 236 ASN A O 1
ATOM 1825 N N . THR A 1 237 ? -3.902 -7.341 -8.709 1.00 96.62 237 THR A N 1
ATOM 1826 C CA . THR A 1 237 ? -2.511 -6.977 -8.395 1.00 96.62 237 THR A CA 1
ATOM 1827 C C . THR A 1 237 ? -1.798 -6.265 -9.554 1.00 96.62 237 THR A C 1
ATOM 1829 O O . THR A 1 237 ? -0.754 -5.656 -9.362 1.00 96.62 237 THR A O 1
ATOM 1832 N N . GLY A 1 238 ? -2.339 -6.315 -10.777 1.00 94.88 238 GLY A N 1
ATOM 1833 C CA . GLY A 1 238 ? -1.667 -5.848 -11.996 1.00 94.88 238 GLY A CA 1
ATOM 1834 C C . GLY A 1 238 ? -0.538 -6.767 -12.477 1.00 94.88 238 GLY A C 1
ATOM 1835 O O . GLY A 1 238 ? 0.083 -6.487 -13.494 1.00 94.88 238 GLY A O 1
ATOM 1836 N N . LEU A 1 239 ? -0.286 -7.879 -11.789 1.00 92.75 239 LEU A N 1
ATOM 1837 C CA . LEU A 1 239 ? 0.687 -8.888 -12.189 1.00 92.75 239 LEU A CA 1
ATOM 1838 C C . LEU A 1 239 ? -0.043 -10.191 -12.514 1.00 92.75 239 LEU A C 1
ATOM 1840 O O . LEU A 1 239 ? -0.945 -10.593 -11.781 1.00 92.75 239 LEU A O 1
ATOM 1844 N N . LYS A 1 240 ? 0.348 -10.826 -13.620 1.00 72.62 240 LYS A N 1
ATOM 1845 C CA . LYS A 1 240 ? -0.114 -12.160 -14.019 1.00 72.62 240 LYS A CA 1
ATOM 1846 C C . LYS A 1 240 ? 0.927 -13.209 -13.647 1.00 72.62 240 LYS A C 1
ATOM 1848 O O . LYS A 1 240 ? 2.136 -12.888 -13.731 1.00 72.62 240 LYS A O 1
#